Protein AF-A0A2R6WR49-F1 (afdb_monomer)

Sequence (339 aa):
MFCWLHCWLYIVIFRLLFVHLCKHPQYEVYDFHFGLQNLAKWLLLKEELKQIRQHYRDEIDRQHDLLQKTQIEAREAQENFLSDLLKVAREAQHSVSGQILSEVVLNQLQERNKHATLEMEKCRIVQRQLLAHLHKLEQARKKKDQLPEGLHLVDYEQLKMENESLAEKIHAKNEEIVIMRKKRTSTVHALSHVREKLQFVEKDTKIVSDRLDEVEKGLHQGRIDLHNLKSRCEHISQKKSRLQKSMVNISDPLLLDDLENLKDDAEATEEIILDLRQRYDAIHKDLKTKTKYVNSKKKAQLKTSAAAAAEADGDTDSTVTNKHKLRWGEERSVGRKLR

Radius of gyration: 78.79 Å; Cα contacts (8 Å, |Δi|>4): 19; chains: 1; bounding box: 131×114×193 Å

Foldseek 3Di:
DVVVVVVVVVVVVVVVVVVVVPPDPDPPPVVVVVVVVVVVVVVVVVVVVVVVVVVVVVVVVVVVVVVVVVVVVVVVVVVVVVVVVLVVLQVDADPPPRDHDDPVVSVVVVVVVVVVVVVVVVVVVVVVVVVVVVVVVVVVVVVVVPPPPPPVVVVVVVVVVVVVVVVVVVVVVVVVVVVVVVVVVVVVVVVVVVVVVVVVVVVVVVVVVVVVVVVVVVVVVVVVVVVVVVVVVVVVVVVVVVVVVVPDPPPDVVVVVVVVVVVVVVVVVVVVVVVVVVVVVVVVVVVVVVVVVVVVVVVVVCVVVVVVPPDDDDDDDDDDDDDDDDDDDDDDDDDDDDD

Organism: Marchantia polymorpha (NCBI:txid3197)

Solvent-accessible surface area (backbone atoms only — not comparable to full-atom values): 19248 Å² total; per-residue (Å²): 123,70,71,59,56,56,53,51,50,50,53,52,50,51,49,53,51,52,62,61,62,67,76,63,90,82,69,64,71,66,55,51,56,51,49,50,53,50,49,52,52,50,53,51,52,51,49,51,55,47,52,54,53,48,53,54,48,56,49,50,52,52,52,49,54,50,50,52,51,52,53,48,53,52,48,52,52,49,52,50,50,52,53,53,51,51,52,54,52,60,71,39,54,41,94,87,76,65,48,57,65,52,70,69,59,53,52,52,53,51,52,51,49,54,52,52,51,54,52,51,51,54,51,52,51,52,51,53,51,52,51,54,49,50,52,51,50,51,49,53,46,48,58,59,67,58,48,55,85,64,59,59,53,54,54,49,51,48,53,48,52,52,50,53,52,49,50,51,52,50,50,56,49,51,51,50,49,52,53,50,51,52,50,49,53,52,51,51,53,52,51,50,54,50,50,52,51,48,55,50,51,54,50,52,50,48,55,52,48,54,52,49,54,50,51,50,52,51,51,52,51,52,52,52,52,50,49,53,50,50,53,48,52,49,50,52,50,50,50,50,53,50,50,60,67,68,49,73,84,80,80,51,70,70,61,49,54,52,48,50,52,51,46,54,52,49,52,52,50,49,50,50,50,50,53,50,49,53,51,48,51,50,52,50,50,51,47,52,51,49,50,50,50,51,50,50,49,52,54,48,49,52,49,53,52,57,71,65,65,77,66,86,82,88,77,82,86,79,89,85,90,80,92,80,91,83,88,87,88,79,93,76,83,82,79,88,85,83,133

pLDDT: mean 80.82, std 18.74, range [29.66, 98.5]

Structure (mmCIF, N/CA/C/O backbone):
data_AF-A0A2R6WR49-F1
#
_entry.id   AF-A0A2R6WR49-F1
#
loop_
_atom_site.group_PDB
_atom_site.id
_atom_site.type_symbol
_atom_site.label_atom_id
_atom_site.label_alt_id
_atom_site.label_comp_id
_atom_site.label_asym_id
_atom_site.label_entity_id
_atom_site.label_seq_id
_atom_site.pdbx_PDB_ins_code
_atom_site.Cartn_x
_atom_site.Cartn_y
_atom_site.Cartn_z
_atom_site.occupancy
_atom_site.B_iso_or_equiv
_atom_site.auth_seq_id
_atom_site.auth_comp_id
_atom_site.auth_asym_id
_atom_site.auth_atom_id
_atom_site.pdbx_PDB_model_num
ATOM 1 N N . MET A 1 1 ? -48.316 -54.000 7.980 1.00 53.00 1 MET A N 1
ATOM 2 C CA . MET A 1 1 ? -47.053 -54.653 7.553 1.00 53.00 1 MET A CA 1
ATOM 3 C C . MET A 1 1 ? -45.877 -53.690 7.314 1.00 53.00 1 MET A C 1
ATOM 5 O O . MET A 1 1 ? -44.748 -54.153 7.338 1.00 53.00 1 MET A O 1
ATOM 9 N N . PHE A 1 2 ? -46.075 -52.370 7.172 1.00 53.28 2 PHE A N 1
ATOM 10 C CA . PHE A 1 2 ? -44.981 -51.416 6.885 1.00 53.28 2 PHE A CA 1
ATOM 11 C C . PHE A 1 2 ? -44.017 -51.099 8.053 1.00 53.28 2 PHE A C 1
ATOM 13 O O . PHE A 1 2 ? -42.877 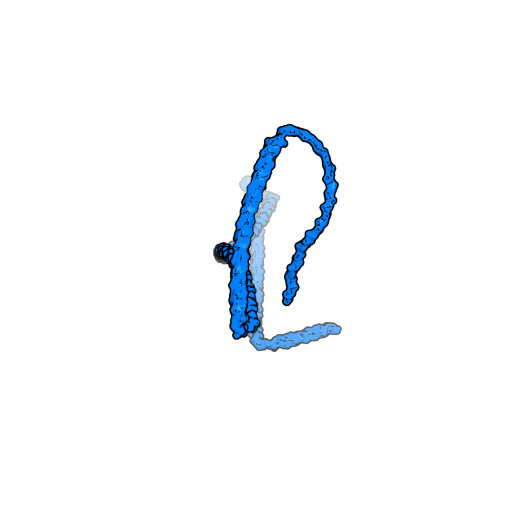-50.720 7.810 1.00 53.28 2 PHE A O 1
ATOM 20 N N . CYS A 1 3 ? -44.416 -51.306 9.313 1.00 50.66 3 CYS A N 1
ATOM 21 C CA . CYS A 1 3 ? -43.566 -50.993 10.476 1.00 50.66 3 CYS A CA 1
ATOM 22 C C . CYS A 1 3 ? -42.395 -51.987 10.661 1.00 50.66 3 CYS A C 1
ATOM 24 O O . CYS A 1 3 ? -41.324 -51.629 11.146 1.00 50.66 3 CYS A O 1
ATOM 26 N N . TRP A 1 4 ? -42.564 -53.233 10.206 1.00 55.16 4 TRP A N 1
ATOM 27 C CA . TRP A 1 4 ? -41.534 -54.271 10.319 1.00 55.16 4 TRP A CA 1
ATOM 28 C C . TRP A 1 4 ? -40.389 -54.088 9.320 1.00 55.16 4 TRP A C 1
ATOM 30 O O . TRP A 1 4 ? -39.235 -54.304 9.681 1.00 55.16 4 TRP A O 1
ATOM 40 N N . LEU A 1 5 ? -40.676 -53.613 8.101 1.00 64.62 5 LEU A N 1
ATOM 41 C CA . LEU A 1 5 ? -39.626 -53.305 7.126 1.00 64.62 5 LEU A CA 1
ATOM 42 C C . LEU A 1 5 ? -38.751 -52.132 7.576 1.00 64.62 5 LEU A C 1
ATOM 44 O O . LEU A 1 5 ? -37.542 -52.191 7.392 1.00 64.62 5 LEU A O 1
ATOM 48 N N . HIS A 1 6 ? -39.328 -51.106 8.206 1.00 62.69 6 HIS A N 1
ATOM 49 C CA . HIS A 1 6 ? -38.565 -49.948 8.683 1.00 62.69 6 HIS A CA 1
ATOM 50 C C . HIS A 1 6 ? -37.624 -50.316 9.840 1.00 62.69 6 HIS A C 1
ATOM 52 O O . HIS A 1 6 ? -36.481 -49.865 9.885 1.00 62.69 6 HIS A O 1
ATOM 58 N N . CYS A 1 7 ? -38.078 -51.197 10.735 1.00 65.88 7 CYS A N 1
ATOM 59 C CA . CYS A 1 7 ? -37.265 -51.715 11.833 1.00 65.88 7 CYS A CA 1
ATOM 60 C C . CYS A 1 7 ? -36.135 -52.624 11.317 1.00 65.88 7 CYS A C 1
ATOM 62 O O . CYS A 1 7 ? -34.992 -52.518 11.759 1.00 65.88 7 CYS A O 1
ATOM 64 N N . TRP A 1 8 ? -36.419 -53.460 10.311 1.00 71.94 8 TRP A N 1
ATOM 65 C CA . TRP A 1 8 ? -35.410 -54.319 9.687 1.00 71.94 8 TRP A CA 1
ATOM 66 C C . TRP A 1 8 ? -34.367 -53.513 8.900 1.00 71.94 8 TRP A C 1
ATOM 68 O O . TRP A 1 8 ? -33.174 -53.784 9.021 1.00 71.94 8 TRP A O 1
ATOM 78 N N . LEU A 1 9 ? -34.786 -52.463 8.182 1.00 71.19 9 LEU A N 1
ATOM 79 C CA . LEU A 1 9 ? -33.867 -51.556 7.489 1.00 71.19 9 LEU A CA 1
ATOM 80 C C . LEU A 1 9 ? -32.946 -50.830 8.477 1.00 71.19 9 LEU A C 1
ATOM 82 O O . LEU A 1 9 ? -31.744 -50.762 8.242 1.00 71.19 9 LEU A O 1
ATOM 86 N N . TYR A 1 10 ? -33.482 -50.350 9.606 1.00 70.62 10 TYR A N 1
ATOM 87 C CA . TYR A 1 10 ? -32.680 -49.721 10.658 1.00 70.62 10 TYR A CA 1
ATOM 88 C C . TYR A 1 10 ? -31.648 -50.685 11.240 1.00 70.62 10 TYR A C 1
ATOM 90 O O . TYR A 1 10 ? -30.492 -50.309 11.386 1.00 70.62 10 TYR A O 1
ATOM 98 N N . ILE A 1 11 ? -32.026 -51.937 11.510 1.00 74.19 11 ILE A N 1
ATOM 99 C CA . ILE A 1 11 ? -31.110 -52.955 12.047 1.00 74.19 11 ILE A CA 1
ATOM 100 C C . ILE A 1 11 ? -30.005 -53.298 11.039 1.00 74.19 11 ILE A C 1
ATOM 102 O O . ILE A 1 11 ? -28.844 -53.437 11.426 1.00 74.19 11 ILE A O 1
ATOM 106 N N . VAL A 1 12 ? -30.335 -53.406 9.748 1.00 73.12 12 VAL A N 1
ATOM 107 C CA . VAL A 1 12 ? -29.358 -53.703 8.688 1.00 73.12 12 VAL A CA 1
ATOM 108 C C . VAL A 1 12 ? -28.416 -52.518 8.454 1.00 73.12 12 VAL A C 1
ATOM 110 O O . VAL A 1 12 ? -27.207 -52.724 8.354 1.00 73.12 12 VAL A O 1
ATOM 113 N N . ILE A 1 13 ? -28.931 -51.284 8.452 1.00 72.31 13 ILE A N 1
ATOM 114 C CA . ILE A 1 13 ? -28.118 -50.063 8.354 1.00 72.31 13 ILE A CA 1
ATOM 115 C C . ILE A 1 13 ? -27.208 -49.932 9.579 1.00 72.31 13 ILE A C 1
ATOM 117 O O . ILE A 1 13 ? -26.022 -49.671 9.411 1.00 72.31 13 ILE A O 1
ATOM 121 N N . PHE A 1 14 ? -27.711 -50.192 10.791 1.00 68.88 14 PHE A N 1
ATOM 122 C CA . PHE A 1 14 ? -26.906 -50.152 12.016 1.00 68.88 14 PHE A CA 1
ATOM 123 C C . PHE A 1 14 ? -25.807 -51.220 12.004 1.00 68.88 14 PHE A C 1
ATOM 125 O O . PHE A 1 14 ? -24.676 -50.936 12.385 1.00 68.88 14 PHE A O 1
ATOM 132 N N . ARG A 1 15 ? -26.093 -52.428 11.494 1.00 69.19 15 ARG A N 1
ATOM 133 C CA . ARG A 1 15 ? -25.081 -53.483 11.313 1.00 69.19 15 ARG A CA 1
ATOM 134 C C . ARG A 1 15 ? -24.029 -53.115 10.271 1.00 69.19 15 ARG A C 1
ATOM 136 O O . ARG A 1 15 ? -22.853 -53.366 10.506 1.00 69.19 15 ARG A O 1
ATOM 143 N N . LEU A 1 16 ? -24.427 -52.526 9.144 1.00 63.59 16 LEU A N 1
ATOM 144 C CA . LEU A 1 16 ? -23.492 -52.093 8.102 1.00 63.59 16 LEU A CA 1
ATOM 145 C C . LEU A 1 16 ? -22.621 -50.921 8.574 1.00 63.59 16 LEU A C 1
ATOM 147 O O . LEU A 1 16 ? -21.419 -50.940 8.322 1.00 63.59 16 LEU A O 1
ATOM 151 N N . LEU A 1 17 ? -23.183 -49.964 9.322 1.00 60.47 17 LEU A N 1
ATOM 152 C CA . LEU A 1 17 ? -22.424 -48.874 9.946 1.00 60.47 17 LEU A CA 1
ATOM 153 C C . LEU A 1 17 ? -21.452 -49.398 11.009 1.00 60.47 17 LEU A C 1
ATOM 155 O O . LEU A 1 17 ? -20.300 -48.980 11.035 1.00 60.47 17 LEU A O 1
ATOM 159 N N . PHE A 1 18 ? -21.886 -50.349 11.838 1.00 61.09 18 PHE A N 1
ATOM 160 C CA . PHE A 1 18 ? -21.051 -50.955 12.877 1.00 61.09 18 PHE A CA 1
ATOM 161 C C . PHE A 1 18 ? -19.875 -51.740 12.278 1.00 61.09 18 PHE A C 1
ATOM 163 O O . PHE A 1 18 ? -18.737 -51.590 12.711 1.00 61.09 18 PHE A O 1
ATOM 170 N N . VAL A 1 19 ? -20.114 -52.507 11.209 1.00 61.69 19 VAL A N 1
ATOM 171 C CA . VAL A 1 19 ? -19.052 -53.229 10.486 1.00 61.69 19 VAL A CA 1
ATOM 172 C C . VAL A 1 19 ? -18.089 -52.269 9.774 1.00 61.69 19 VAL A C 1
ATOM 174 O O . VAL A 1 19 ? -16.909 -52.590 9.631 1.00 61.69 19 VAL A O 1
ATOM 177 N N . HIS A 1 20 ? -18.553 -51.089 9.347 1.00 56.28 20 HIS A N 1
ATOM 178 C CA . HIS A 1 20 ? -17.689 -50.073 8.737 1.00 56.28 20 HIS A CA 1
ATOM 179 C C . HIS A 1 20 ? -16.853 -49.302 9.773 1.00 56.28 20 HIS A C 1
ATOM 181 O O . HIS A 1 20 ? -15.691 -49.004 9.505 1.00 56.28 20 HIS A O 1
ATOM 187 N N . LEU A 1 21 ? -17.400 -49.051 10.967 1.00 54.56 21 LEU A N 1
ATOM 188 C CA . LEU A 1 21 ? -16.701 -48.403 12.084 1.00 54.56 21 LEU A CA 1
ATOM 189 C C . LEU A 1 21 ? -15.631 -49.310 12.721 1.00 54.56 21 LEU A C 1
ATOM 191 O O . LEU A 1 21 ? -14.557 -48.832 13.069 1.00 54.56 21 LEU A O 1
ATOM 195 N N . CYS A 1 22 ? -15.836 -50.631 12.766 1.00 51.66 22 CYS A N 1
ATOM 196 C CA . CYS A 1 22 ? -14.879 -51.574 13.367 1.00 51.66 22 CYS A CA 1
ATOM 197 C C . CYS A 1 22 ? -13.574 -51.815 12.570 1.00 51.66 22 CYS A C 1
ATOM 199 O O . CYS A 1 22 ? -12.789 -52.688 12.944 1.00 51.66 22 CYS A O 1
ATOM 201 N N . LYS A 1 23 ? -13.303 -51.084 11.477 1.00 51.03 23 LYS A N 1
ATOM 202 C CA . LYS A 1 23 ? -12.080 -51.260 10.664 1.00 51.03 23 LYS A CA 1
ATOM 203 C C . LYS A 1 23 ? -10.851 -50.456 11.126 1.00 51.03 23 LYS A C 1
ATOM 205 O O . LYS A 1 23 ? -9.799 -50.608 10.510 1.00 51.03 23 LYS A O 1
ATOM 210 N N . HIS A 1 24 ? -10.918 -49.684 12.215 1.00 49.78 24 HIS A N 1
ATOM 211 C CA . HIS A 1 24 ? -9.760 -48.942 12.750 1.00 49.78 24 HIS A CA 1
ATOM 212 C C . HIS A 1 24 ? -9.558 -49.144 14.271 1.00 49.78 24 HIS A C 1
ATOM 214 O O . HIS A 1 24 ? -9.920 -48.283 15.067 1.00 49.78 24 HIS A O 1
ATOM 220 N N . PRO A 1 25 ? -8.934 -50.254 14.715 1.00 51.47 25 PRO A N 1
ATOM 221 C CA . PRO A 1 25 ? -8.916 -50.662 16.124 1.00 51.47 25 PRO A CA 1
ATOM 222 C C . PRO A 1 25 ? -7.739 -50.095 16.947 1.00 51.47 25 PRO A C 1
ATOM 224 O O . PRO A 1 25 ? -7.244 -50.777 17.840 1.00 51.47 25 PRO A O 1
ATOM 227 N N . GLN A 1 26 ? -7.239 -48.885 16.662 1.00 47.06 26 GLN A N 1
ATOM 228 C CA . GLN A 1 26 ? -6.063 -48.343 17.378 1.00 47.06 26 GLN A CA 1
ATOM 229 C C . GLN A 1 26 ? -6.273 -47.023 18.138 1.00 47.06 26 GLN A C 1
ATOM 231 O O . GLN A 1 26 ? -5.341 -46.579 18.799 1.00 47.06 26 GLN A O 1
ATOM 236 N N . TYR A 1 27 ? -7.480 -46.440 18.151 1.00 50.38 27 TYR A N 1
ATOM 237 C CA . TYR A 1 27 ? -7.735 -45.173 18.866 1.00 50.38 27 TYR A CA 1
ATOM 238 C C . TYR A 1 27 ? -8.914 -45.180 19.867 1.00 50.38 27 TYR A C 1
ATOM 240 O O . TYR A 1 27 ? -9.104 -44.198 20.568 1.00 50.38 27 TYR A O 1
ATOM 248 N N . GLU A 1 28 ? -9.679 -46.269 20.030 1.00 51.16 28 GLU A N 1
ATOM 249 C CA . GLU A 1 28 ? -10.986 -46.197 20.728 1.00 51.16 28 GLU A CA 1
ATOM 250 C C . GLU A 1 28 ? -10.982 -46.457 22.254 1.00 51.16 28 GLU A C 1
ATOM 252 O O . GLU A 1 28 ? -11.924 -46.073 22.948 1.00 51.16 28 GLU A O 1
ATOM 257 N N . VAL A 1 29 ? -9.951 -47.090 22.827 1.00 52.62 29 VAL A N 1
ATOM 258 C CA . VAL A 1 29 ? -10.002 -47.537 24.243 1.00 52.62 29 VAL A CA 1
ATOM 259 C C . VAL A 1 29 ? -9.721 -46.400 25.239 1.00 52.62 29 VAL A C 1
ATOM 261 O O . VAL A 1 29 ? -10.324 -46.352 26.314 1.00 52.62 29 VAL A O 1
ATOM 264 N N . TYR A 1 30 ? -8.856 -45.447 24.876 1.00 52.44 30 TYR A N 1
ATOM 265 C CA . TYR A 1 30 ? -8.541 -44.291 25.725 1.00 52.44 30 TYR A CA 1
ATOM 266 C C . TYR A 1 30 ? -9.691 -43.273 25.770 1.00 52.44 30 TYR A C 1
ATOM 268 O O . TYR A 1 30 ? -9.978 -42.728 26.839 1.00 52.44 30 TYR A O 1
ATOM 276 N N . ASP A 1 31 ? -10.418 -43.099 24.664 1.00 57.41 31 ASP A N 1
ATOM 277 C CA . ASP A 1 31 ? -11.536 -42.154 24.570 1.00 57.41 31 ASP A CA 1
ATOM 278 C C . ASP A 1 31 ? -12.787 -42.631 25.321 1.00 57.41 31 ASP A C 1
ATOM 280 O O . ASP A 1 31 ? -13.481 -41.827 25.949 1.00 57.41 31 ASP A O 1
ATOM 284 N N . PHE A 1 32 ? -13.060 -43.940 25.348 1.00 58.94 32 PHE A N 1
ATOM 285 C CA . PHE A 1 32 ? -14.227 -44.471 26.058 1.00 58.94 32 PHE A CA 1
ATOM 286 C C . PHE A 1 32 ? -14.064 -44.419 27.584 1.00 58.94 32 PHE A C 1
ATOM 288 O O . PHE A 1 32 ? -14.980 -44.010 28.300 1.00 58.94 32 PHE A O 1
ATOM 295 N N . HIS A 1 33 ? -12.882 -44.774 28.101 1.00 67.50 33 HIS A N 1
ATOM 296 C CA . HIS A 1 33 ? -12.596 -44.694 29.536 1.00 67.50 33 HIS A CA 1
ATOM 297 C C . HIS A 1 33 ? -12.556 -43.237 30.026 1.00 67.50 33 HIS A C 1
ATOM 299 O O . HIS A 1 33 ? -13.115 -42.922 31.079 1.00 67.50 33 HIS A O 1
ATOM 305 N N . PHE A 1 34 ? -11.974 -42.326 29.237 1.00 69.38 34 PHE A N 1
ATOM 306 C CA . PHE A 1 34 ? -12.005 -40.890 29.520 1.00 69.38 34 PHE A CA 1
ATOM 307 C C . PHE A 1 34 ? -13.438 -40.329 29.483 1.00 69.38 34 PHE A C 1
ATOM 309 O O . PHE A 1 34 ? -13.838 -39.576 30.374 1.00 69.38 34 PHE A O 1
ATOM 316 N N . GLY A 1 35 ? -14.253 -40.762 28.516 1.00 74.56 35 GLY A N 1
ATOM 317 C CA . GLY A 1 35 ? -15.674 -40.421 28.425 1.00 74.56 35 GLY A CA 1
ATOM 318 C C . GLY A 1 35 ? -16.488 -40.889 29.636 1.00 74.56 35 GLY A C 1
ATOM 319 O O . GLY A 1 35 ? -17.249 -40.104 30.201 1.00 74.56 35 GLY A O 1
ATOM 320 N N . LEU A 1 36 ? -16.286 -42.128 30.094 1.00 79.75 36 LEU A N 1
ATOM 321 C CA . LEU A 1 36 ? -16.950 -42.671 31.285 1.00 79.75 36 LEU A CA 1
ATOM 322 C C . LEU A 1 36 ? -16.530 -41.955 32.572 1.00 79.75 36 LEU A C 1
ATOM 324 O O . LEU A 1 36 ? -17.382 -41.653 33.408 1.00 79.75 36 LEU A O 1
ATOM 328 N N . GLN A 1 37 ? -15.244 -41.630 32.726 1.00 82.81 37 GLN A N 1
ATOM 329 C CA . GLN A 1 37 ? -14.766 -40.844 33.867 1.00 82.81 37 GLN A CA 1
ATOM 330 C C . GLN A 1 37 ? -15.367 -39.435 33.882 1.00 82.81 37 GLN A C 1
ATOM 332 O O . GLN A 1 37 ? -15.762 -38.945 34.941 1.00 82.81 37 GLN A O 1
ATOM 337 N N . ASN A 1 38 ? -15.482 -38.789 32.721 1.00 81.56 38 ASN A N 1
ATOM 338 C CA . ASN A 1 38 ? -16.118 -37.478 32.611 1.00 81.56 38 ASN A CA 1
ATOM 339 C C . ASN A 1 38 ? -17.626 -37.549 32.875 1.00 81.56 38 ASN A C 1
ATOM 341 O O . ASN A 1 38 ? -18.164 -36.668 33.543 1.00 81.56 38 ASN A O 1
ATOM 345 N N . LEU A 1 39 ? -18.301 -38.614 32.433 1.00 87.31 39 LEU A N 1
ATOM 346 C CA . LEU A 1 39 ? -19.711 -38.857 32.738 1.00 87.31 39 LEU A CA 1
ATOM 347 C C . LEU A 1 39 ? -19.929 -39.079 34.243 1.00 87.31 39 LEU A C 1
ATOM 349 O O . LEU A 1 39 ? -20.853 -38.511 34.818 1.00 87.31 39 LEU A O 1
ATOM 353 N N . ALA A 1 40 ? -19.062 -39.857 34.896 1.00 87.94 40 ALA A N 1
ATOM 354 C CA . ALA A 1 40 ? -19.112 -40.085 36.338 1.00 87.94 40 ALA A CA 1
ATOM 355 C C . ALA A 1 40 ? -18.887 -38.783 37.124 1.00 87.94 40 ALA A C 1
ATOM 357 O O . ALA A 1 40 ? -19.662 -38.470 38.029 1.00 87.94 40 ALA A O 1
ATOM 358 N N . LYS A 1 41 ? -17.892 -37.975 36.727 1.00 90.12 41 LYS A N 1
ATOM 359 C CA . LYS A 1 41 ? -17.673 -36.629 37.283 1.00 90.12 41 LYS A CA 1
ATOM 360 C C . LYS A 1 41 ? -18.889 -35.729 37.074 1.00 90.12 41 LYS A C 1
ATOM 362 O O . LYS A 1 41 ? -19.302 -35.045 38.002 1.00 90.12 41 LYS A O 1
ATOM 367 N N . TRP A 1 42 ? -19.491 -35.751 35.886 1.00 88.81 42 TRP A N 1
ATOM 368 C CA . TRP A 1 42 ? -20.692 -34.972 35.587 1.00 88.81 42 TRP A CA 1
ATOM 369 C C . TRP A 1 42 ? -21.893 -35.401 36.438 1.00 88.81 42 TRP A C 1
ATOM 371 O O . TRP A 1 42 ? -22.631 -34.545 36.923 1.00 88.81 42 TRP A O 1
ATOM 381 N N . LEU A 1 43 ? -22.088 -36.705 36.657 1.00 91.81 43 LEU A N 1
ATOM 382 C CA . LEU A 1 43 ? -23.151 -37.225 37.521 1.00 91.81 43 LEU A CA 1
ATOM 383 C C . LEU A 1 43 ? -22.958 -36.800 38.979 1.00 91.81 43 LEU A C 1
ATOM 385 O O . LEU A 1 43 ? -23.926 -36.383 39.614 1.00 91.81 43 LEU A O 1
ATOM 389 N N . LEU A 1 44 ? -21.721 -36.851 39.478 1.00 93.75 44 LEU A N 1
ATOM 390 C CA . LEU A 1 44 ? -21.376 -36.411 40.828 1.00 93.75 44 LEU A CA 1
ATOM 391 C C . LEU A 1 44 ? -21.620 -34.904 40.988 1.00 93.75 44 LEU A C 1
ATOM 393 O O . LEU A 1 44 ? -22.367 -34.496 41.875 1.00 93.75 44 LEU A O 1
ATOM 397 N N . LEU A 1 45 ? -21.129 -34.093 40.045 1.00 91.69 45 LEU A N 1
ATOM 398 C CA . LEU A 1 45 ? -21.354 -32.644 40.021 1.00 91.69 45 LEU A CA 1
ATOM 399 C C . LEU A 1 45 ? -22.851 -32.298 39.941 1.00 91.69 45 LEU A C 1
ATOM 401 O O . LEU A 1 45 ? -23.332 -31.352 40.562 1.00 91.69 45 LEU A O 1
ATOM 405 N N . LYS A 1 46 ? -23.626 -33.071 39.173 1.00 94.31 46 LYS A N 1
ATOM 406 C CA . LYS A 1 46 ? -25.078 -32.896 39.064 1.00 94.31 46 LYS A CA 1
ATOM 407 C C . LYS A 1 46 ? -25.776 -33.162 40.394 1.00 94.31 46 LYS A C 1
ATOM 409 O O . LYS A 1 46 ? -26.750 -32.468 40.695 1.00 94.31 46 LYS A O 1
ATOM 414 N N . GLU A 1 47 ? -25.321 -34.152 41.154 1.00 94.06 47 GLU A N 1
ATOM 415 C CA . GLU A 1 47 ? -25.879 -34.482 42.463 1.00 94.06 47 GLU A CA 1
ATOM 416 C C . GLU A 1 47 ? -25.513 -33.426 43.510 1.00 94.06 47 GLU A C 1
ATOM 418 O O . GLU A 1 47 ? -26.403 -32.925 44.195 1.00 94.06 47 GLU A O 1
ATOM 423 N N . GLU A 1 48 ? -24.264 -32.960 43.530 1.00 94.12 48 GLU A N 1
ATOM 424 C CA . GLU A 1 48 ? -23.841 -31.817 44.353 1.00 94.12 48 GLU A CA 1
ATOM 425 C C . GLU A 1 48 ? -24.682 -30.569 44.048 1.00 94.12 48 GLU A C 1
ATOM 427 O O . GLU A 1 48 ? -25.228 -29.935 44.950 1.00 94.12 48 GLU A O 1
ATOM 432 N N . LEU A 1 49 ? -24.910 -30.255 42.767 1.00 92.31 49 LEU A N 1
ATOM 433 C CA . LEU A 1 49 ? -25.785 -29.148 42.369 1.00 92.31 49 LEU A CA 1
ATOM 434 C C . LEU A 1 49 ? -27.238 -29.338 42.819 1.00 92.31 49 LEU A C 1
ATOM 436 O O . LEU A 1 49 ? -27.959 -28.354 43.005 1.00 92.31 49 LEU A O 1
ATOM 440 N N . LYS A 1 50 ? -27.738 -30.573 42.935 1.00 94.31 50 LYS A N 1
ATOM 441 C CA . LYS A 1 50 ? -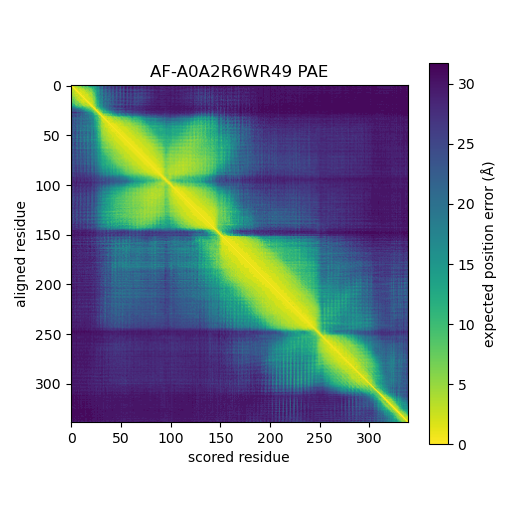29.077 -30.813 43.496 1.00 94.31 50 LYS A CA 1
ATOM 442 C C . LYS A 1 50 ? -29.087 -30.579 45.001 1.00 94.31 50 LYS A C 1
ATOM 444 O O . LYS A 1 50 ? -29.990 -29.882 45.457 1.00 94.31 50 LYS A O 1
ATOM 449 N N . GLN A 1 51 ? -28.096 -31.097 45.722 1.00 95.12 51 GLN A N 1
ATOM 450 C CA . GLN A 1 51 ? -27.965 -30.931 47.171 1.00 95.12 51 GLN A CA 1
ATOM 451 C C . GLN A 1 51 ? -27.825 -29.455 47.546 1.00 95.12 51 GLN A C 1
ATOM 453 O O . GLN A 1 51 ? -28.572 -28.963 48.383 1.00 95.12 51 GLN A O 1
ATOM 458 N N . ILE A 1 52 ? -26.969 -28.710 46.841 1.00 93.75 52 ILE A N 1
ATOM 459 C CA . ILE A 1 52 ? -26.799 -27.264 47.034 1.00 93.75 52 ILE A CA 1
ATOM 460 C C . ILE A 1 52 ? -28.121 -26.525 46.786 1.00 93.75 52 ILE A C 1
ATOM 462 O O . ILE A 1 52 ? -28.527 -25.675 47.577 1.00 93.75 52 ILE A O 1
ATOM 466 N N . ARG A 1 53 ? -28.845 -26.869 45.712 1.00 93.75 53 ARG A N 1
ATOM 467 C CA . ARG A 1 53 ? -30.161 -26.268 45.433 1.00 93.75 53 ARG A CA 1
ATOM 468 C C . ARG A 1 53 ? -31.208 -26.614 46.488 1.00 93.75 53 ARG A C 1
ATOM 470 O O . ARG A 1 53 ? -32.062 -25.779 46.754 1.00 93.75 53 ARG A O 1
ATOM 477 N N . GLN A 1 54 ? -31.200 -27.829 47.035 1.00 95.31 54 GLN A N 1
ATOM 478 C CA . GLN A 1 54 ? -32.089 -28.213 48.136 1.00 95.31 54 GLN A CA 1
ATOM 479 C C . GLN A 1 54 ? -31.747 -27.431 49.402 1.00 95.31 54 GLN A C 1
ATOM 481 O O . GLN A 1 54 ? -32.618 -26.746 49.914 1.00 95.31 54 GLN A O 1
ATOM 486 N N . HIS A 1 55 ? -30.476 -27.400 49.798 1.00 95.00 55 HIS A N 1
ATOM 487 C CA . HIS A 1 55 ? -30.014 -26.641 50.957 1.00 95.00 55 HIS A CA 1
ATOM 488 C C . HIS A 1 55 ? -30.435 -25.165 50.902 1.00 95.00 55 HIS A C 1
ATOM 490 O O . HIS A 1 55 ? -30.978 -24.642 51.869 1.00 95.00 55 HIS A O 1
ATOM 496 N N . TYR A 1 56 ? -30.227 -24.486 49.766 1.00 93.56 56 TYR A N 1
ATOM 497 C CA . TYR A 1 56 ? -30.645 -23.087 49.633 1.00 93.56 56 TYR A CA 1
ATOM 498 C C . TYR A 1 56 ? -32.164 -22.905 49.579 1.00 93.56 56 TYR A C 1
ATOM 500 O O . TYR A 1 56 ? -32.637 -21.863 50.013 1.00 93.56 56 TYR A O 1
ATOM 508 N N . ARG A 1 57 ? -32.932 -23.881 49.074 1.00 95.56 57 ARG A N 1
ATOM 509 C CA . ARG A 1 57 ? -34.402 -23.831 49.145 1.00 95.56 57 ARG A CA 1
ATOM 510 C C . ARG A 1 57 ? -34.880 -23.937 50.586 1.00 95.56 57 ARG A C 1
ATOM 512 O O . ARG A 1 5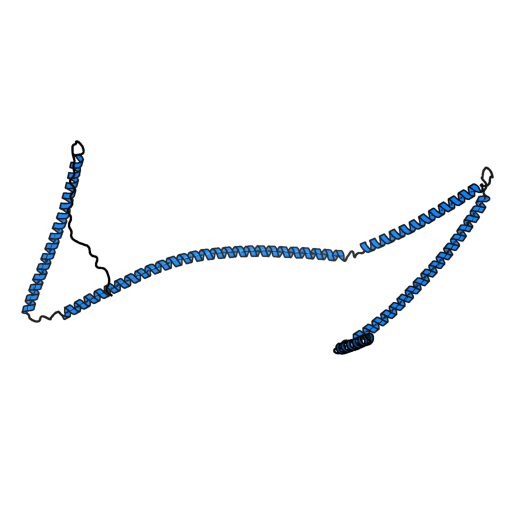7 ? -35.594 -23.051 51.030 1.00 95.56 57 ARG A O 1
ATOM 519 N N . ASP A 1 58 ? -34.394 -24.935 51.314 1.00 95.50 58 ASP A N 1
ATOM 520 C CA . ASP A 1 58 ? -34.757 -25.135 52.716 1.00 95.50 58 ASP A CA 1
ATOM 521 C C . ASP A 1 58 ? -34.364 -23.918 53.565 1.00 95.50 58 ASP A C 1
ATOM 523 O O . ASP A 1 58 ? -35.107 -23.506 54.450 1.00 95.50 58 ASP A O 1
ATOM 527 N N . GLU A 1 59 ? -33.210 -23.305 53.289 1.00 95.62 59 GLU A N 1
ATOM 528 C CA . GLU A 1 59 ? -32.792 -22.087 53.982 1.00 95.62 59 GLU A CA 1
ATOM 529 C C . GLU A 1 59 ? -33.676 -20.883 53.628 1.00 95.62 59 GLU A C 1
ATOM 531 O O . GLU A 1 59 ? -34.051 -20.128 54.521 1.00 95.62 59 GLU A O 1
ATOM 536 N N . ILE A 1 60 ? -34.067 -20.712 52.359 1.00 94.56 60 ILE A N 1
ATOM 537 C CA . ILE A 1 60 ? -35.032 -19.673 51.961 1.00 94.56 60 ILE A CA 1
ATOM 538 C C . ILE A 1 60 ? -36.357 -19.862 52.705 1.00 94.56 60 ILE A C 1
ATOM 540 O O . ILE A 1 60 ? -36.889 -18.882 53.227 1.00 94.56 60 ILE A O 1
ATOM 544 N N . ASP A 1 61 ? -36.855 -21.095 52.792 1.00 94.75 61 ASP A N 1
ATOM 545 C CA . ASP A 1 61 ? -38.115 -21.408 53.469 1.00 94.75 61 ASP A CA 1
ATOM 546 C C . ASP A 1 61 ? -38.021 -21.104 54.973 1.00 94.75 61 ASP A C 1
ATOM 548 O O . ASP A 1 61 ? -38.872 -20.400 55.515 1.00 94.75 61 ASP A O 1
ATOM 552 N N . ARG A 1 62 ? -36.925 -21.500 55.639 1.00 95.19 62 ARG A N 1
ATOM 553 C CA . ARG A 1 62 ? -36.675 -21.150 57.053 1.00 95.19 62 ARG A CA 1
ATOM 554 C C . ARG A 1 62 ? -36.645 -19.642 57.288 1.00 95.19 62 ARG A C 1
ATOM 556 O O . ARG A 1 62 ? -37.227 -19.159 58.260 1.00 95.19 62 ARG A O 1
ATOM 563 N N . GLN A 1 63 ? -35.951 -18.895 56.428 1.00 94.38 63 GLN A N 1
ATOM 564 C CA . GLN A 1 63 ? -35.888 -17.436 56.532 1.00 94.38 63 GLN A CA 1
ATOM 565 C C . GLN A 1 63 ? -37.269 -16.815 56.293 1.00 94.38 63 GLN A C 1
ATOM 567 O O . GLN A 1 63 ? -37.638 -15.860 56.975 1.00 94.38 63 GLN A O 1
ATOM 572 N N . HIS A 1 64 ? -38.057 -17.368 55.369 1.00 93.38 64 HIS A N 1
ATOM 573 C CA . HIS A 1 64 ? -39.419 -16.914 55.116 1.00 93.38 64 HIS A CA 1
ATOM 574 C C . HIS A 1 64 ? -40.329 -17.134 56.329 1.00 93.38 64 HIS A C 1
ATOM 576 O O . HIS A 1 64 ? -41.013 -16.201 56.749 1.00 93.38 64 HIS A O 1
ATOM 582 N N . ASP A 1 65 ? -40.274 -18.313 56.947 1.00 94.88 65 ASP A N 1
ATOM 583 C CA . ASP A 1 65 ? -41.041 -18.630 58.154 1.00 94.88 65 ASP A CA 1
ATOM 584 C C . ASP A 1 65 ? -40.664 -17.716 59.327 1.00 94.88 65 ASP A C 1
ATOM 586 O O . ASP A 1 65 ? -41.533 -17.236 60.059 1.00 94.88 65 ASP A O 1
ATOM 590 N N . LEU A 1 66 ? -39.369 -17.432 59.505 1.00 95.75 66 LEU A N 1
ATOM 591 C CA . LEU A 1 66 ? -38.897 -16.505 60.535 1.00 95.75 66 LEU A CA 1
ATOM 592 C C . LEU A 1 66 ? -39.394 -15.075 60.278 1.00 95.75 66 LEU A C 1
ATOM 594 O O . LEU A 1 66 ? -39.855 -14.399 61.201 1.00 95.75 66 LEU A O 1
ATOM 598 N N . LEU A 1 67 ? -39.346 -14.617 59.025 1.00 93.44 67 LEU A N 1
ATOM 599 C CA . LEU A 1 67 ? -39.884 -13.314 58.633 1.00 93.44 67 LEU A CA 1
ATOM 600 C C . LEU A 1 67 ? -41.395 -13.231 58.874 1.00 93.44 67 LEU A C 1
ATOM 602 O O . LEU A 1 67 ? -41.870 -12.219 59.380 1.00 93.44 67 LEU A O 1
ATOM 606 N N . GLN A 1 68 ? -42.151 -14.288 58.573 1.00 93.75 68 GLN A N 1
ATOM 607 C CA . GLN A 1 68 ? -43.589 -14.317 58.844 1.00 93.75 68 GLN A CA 1
ATOM 608 C C . GLN A 1 68 ? -43.886 -14.242 60.345 1.00 93.75 68 GLN A C 1
ATOM 610 O O . GLN A 1 68 ? -44.712 -13.427 60.753 1.00 93.75 68 GLN A O 1
ATOM 615 N N . LYS A 1 69 ? -43.186 -15.033 61.171 1.00 94.62 69 LYS A N 1
ATOM 616 C CA . LYS A 1 69 ? -43.344 -15.009 62.637 1.00 94.62 69 LYS A CA 1
ATOM 617 C C . LYS A 1 69 ? -43.045 -13.630 63.214 1.00 94.62 69 LYS A C 1
ATOM 619 O O . LYS A 1 69 ? -43.897 -13.047 63.874 1.00 94.62 69 LYS A O 1
ATOM 624 N N . THR A 1 70 ? -41.889 -13.066 62.875 1.00 93.62 70 THR A N 1
ATOM 625 C CA . THR A 1 70 ? -41.500 -11.722 63.335 1.00 93.62 70 THR A CA 1
ATOM 626 C C . THR A 1 70 ? -42.460 -10.635 62.842 1.00 93.62 70 THR A C 1
ATOM 628 O O . THR A 1 70 ? -42.731 -9.677 63.562 1.00 93.62 70 THR A O 1
ATOM 631 N N . GLN A 1 71 ? -43.035 -10.776 61.642 1.00 90.38 71 GLN A N 1
ATOM 632 C CA . GLN A 1 71 ? -44.049 -9.849 61.133 1.00 90.38 71 GLN A CA 1
ATOM 633 C C . GLN A 1 71 ? -45.387 -9.957 61.880 1.00 90.38 71 GLN A C 1
ATOM 635 O O . GLN A 1 71 ? -46.094 -8.954 61.999 1.00 90.38 71 GLN A O 1
ATOM 640 N N . ILE A 1 72 ? -45.770 -11.152 62.334 1.00 93.50 72 ILE A N 1
ATOM 641 C CA . ILE A 1 72 ? -46.966 -11.355 63.163 1.00 93.50 72 ILE A CA 1
ATOM 642 C C . ILE A 1 72 ? -46.733 -10.742 64.546 1.00 93.50 72 ILE A C 1
ATOM 644 O O . ILE A 1 72 ? -47.508 -9.883 64.951 1.00 93.50 72 ILE A O 1
ATOM 648 N N . GLU A 1 73 ? -45.615 -11.068 65.198 1.00 94.50 73 GLU A N 1
ATOM 649 C CA . GLU A 1 73 ? -45.235 -10.508 66.504 1.00 94.50 73 GLU A CA 1
ATOM 650 C C . GLU A 1 73 ? -45.175 -8.971 66.474 1.00 94.50 73 GLU A C 1
ATOM 652 O O . GLU A 1 73 ? -45.684 -8.300 67.371 1.00 94.50 73 GLU A O 1
ATOM 657 N N . ALA A 1 74 ? -44.610 -8.385 65.411 1.00 91.00 74 ALA A N 1
ATOM 658 C CA . ALA A 1 74 ? -44.567 -6.934 65.237 1.00 91.00 74 ALA A CA 1
ATOM 659 C C . ALA A 1 74 ? -45.964 -6.314 65.062 1.00 91.00 74 ALA A C 1
ATOM 661 O O . ALA A 1 74 ? -46.213 -5.224 65.580 1.00 91.00 74 ALA A O 1
ATOM 662 N N . ARG A 1 75 ? -46.876 -6.996 64.353 1.00 88.94 75 ARG A N 1
ATOM 663 C CA . ARG A 1 75 ? -48.267 -6.546 64.190 1.00 88.94 75 ARG A CA 1
ATOM 664 C C . ARG A 1 75 ? -49.027 -6.600 65.508 1.00 88.94 75 ARG A C 1
ATOM 666 O O . ARG A 1 75 ? -49.649 -5.609 65.872 1.00 88.94 75 ARG A O 1
ATOM 673 N N . GLU A 1 76 ? -48.913 -7.696 66.248 1.00 93.06 76 GLU A N 1
ATOM 674 C CA . GLU A 1 76 ? -49.528 -7.838 67.572 1.00 93.06 76 GLU A CA 1
ATOM 675 C C . GLU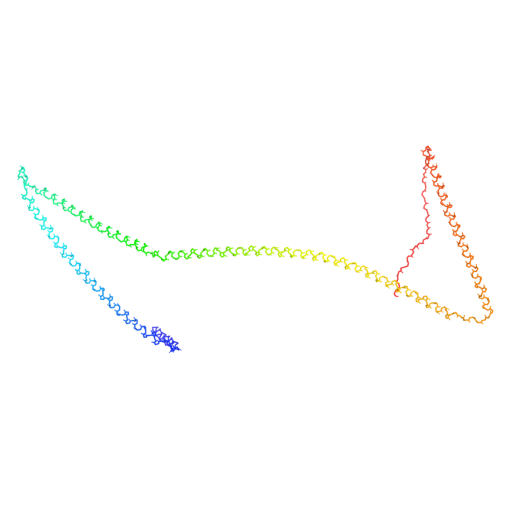 A 1 76 ? -48.997 -6.779 68.548 1.00 93.06 76 GLU A C 1
ATOM 677 O O . GLU A 1 76 ? -49.773 -6.115 69.234 1.00 93.06 76 GLU A O 1
ATOM 682 N N . ALA A 1 77 ? -47.682 -6.538 68.568 1.00 92.44 77 ALA A N 1
ATOM 683 C CA . ALA A 1 77 ? -47.081 -5.481 69.382 1.00 92.44 77 ALA A CA 1
ATOM 684 C C . ALA A 1 77 ? -47.591 -4.080 68.995 1.00 92.44 77 ALA A C 1
ATOM 686 O O . ALA A 1 77 ? -47.857 -3.254 69.870 1.00 92.44 77 ALA A O 1
ATOM 687 N N . GLN A 1 78 ? -47.762 -3.813 67.696 1.00 88.25 78 GLN A N 1
ATOM 688 C CA . GLN A 1 78 ? -48.317 -2.553 67.201 1.00 88.25 78 GLN A CA 1
ATOM 689 C C . GLN A 1 78 ? -49.792 -2.386 67.590 1.00 88.25 78 GLN A C 1
ATOM 691 O O . GLN A 1 78 ? -50.185 -1.304 68.023 1.00 88.25 78 GLN A O 1
ATOM 696 N N . GLU A 1 79 ? -50.605 -3.435 67.472 1.00 88.56 79 GLU A N 1
ATOM 697 C CA . GLU A 1 79 ? -52.015 -3.422 67.880 1.00 88.56 79 GLU A CA 1
ATOM 698 C C . GLU A 1 79 ? -52.165 -3.209 69.389 1.00 88.56 79 GLU A C 1
ATOM 700 O O . GLU A 1 79 ? -52.962 -2.368 69.812 1.00 88.56 79 GLU A O 1
ATOM 705 N N . ASN A 1 80 ? -51.342 -3.885 70.194 1.00 92.44 80 ASN A N 1
ATOM 706 C CA . ASN A 1 80 ? -51.297 -3.702 71.645 1.00 92.44 80 ASN A CA 1
ATOM 707 C C . ASN A 1 80 ? -50.934 -2.257 72.014 1.00 92.44 80 ASN A C 1
ATOM 709 O O . ASN A 1 80 ? -51.649 -1.621 72.788 1.00 92.44 80 ASN A O 1
ATOM 713 N N . PHE A 1 81 ? -49.887 -1.702 71.392 1.00 90.44 81 PHE A N 1
ATOM 714 C CA . PHE A 1 81 ? -49.483 -0.311 71.601 1.00 90.44 81 PHE A CA 1
ATOM 715 C C . PHE A 1 81 ? -50.591 0.682 71.226 1.00 90.44 81 PHE A C 1
ATOM 717 O O . PHE A 1 81 ? -50.858 1.624 71.972 1.00 90.44 81 PHE A O 1
ATOM 724 N N . LEU A 1 82 ? -51.265 0.474 70.090 1.00 86.81 82 LEU A N 1
ATOM 725 C CA . LEU A 1 82 ? -52.386 1.320 69.674 1.00 86.81 82 LEU A CA 1
ATOM 726 C C . LEU A 1 82 ? -53.561 1.215 70.650 1.00 86.81 82 LEU A C 1
ATOM 728 O O . LEU A 1 82 ? -54.149 2.235 71.000 1.00 86.81 82 LEU A O 1
ATOM 732 N N . SER A 1 83 ? -53.883 0.011 71.124 1.00 87.81 83 SER A N 1
ATOM 733 C CA . SER A 1 83 ? -54.898 -0.207 72.159 1.00 87.81 83 SER A CA 1
ATOM 734 C C . SER A 1 83 ? -54.567 0.564 73.441 1.00 87.81 83 SER A C 1
ATOM 736 O O . SER A 1 83 ? -55.434 1.249 73.987 1.00 87.81 83 SER A O 1
ATOM 738 N N . ASP A 1 84 ? -53.321 0.505 73.907 1.00 89.56 84 ASP A N 1
ATOM 739 C CA . ASP A 1 84 ? -52.904 1.201 75.125 1.00 89.56 84 ASP A CA 1
ATOM 740 C C . ASP A 1 84 ? -52.895 2.722 74.942 1.00 89.56 84 ASP A C 1
ATOM 742 O O . ASP A 1 84 ? -53.386 3.450 75.807 1.00 89.56 84 ASP A O 1
ATOM 746 N N . LEU A 1 85 ? -52.463 3.212 73.777 1.00 87.44 85 LEU A N 1
ATOM 747 C CA . LEU A 1 85 ? -52.554 4.628 73.424 1.00 87.44 85 LEU A CA 1
ATOM 748 C C . LEU A 1 85 ? -54.009 5.122 73.424 1.00 87.44 85 LEU A C 1
ATOM 750 O O . LEU A 1 85 ? -54.283 6.222 73.900 1.00 87.44 85 LEU A O 1
ATOM 754 N N . LEU A 1 86 ? -54.953 4.313 72.929 1.00 85.62 86 LEU A N 1
ATOM 755 C CA . LEU A 1 86 ? -56.379 4.650 72.933 1.00 85.62 86 LEU A CA 1
ATOM 756 C C . LEU A 1 86 ? -56.959 4.700 74.350 1.00 85.62 86 LEU A C 1
ATOM 758 O O . LEU A 1 86 ? -57.772 5.580 74.625 1.00 85.62 86 LEU A O 1
ATOM 762 N N . LYS A 1 87 ? -56.546 3.801 75.252 1.00 87.06 87 LYS A N 1
ATOM 763 C CA . LYS A 1 87 ? -56.954 3.849 76.669 1.00 87.06 87 LYS A CA 1
ATOM 764 C C . LYS A 1 87 ? -56.482 5.149 77.321 1.00 87.06 87 LYS A C 1
ATOM 766 O O . LYS A 1 87 ? -57.302 5.892 77.852 1.00 87.06 87 LYS A O 1
ATOM 771 N N . VAL A 1 88 ? -55.197 5.479 77.165 1.00 87.88 88 VAL A N 1
ATOM 772 C CA . VAL A 1 88 ? -54.611 6.723 77.693 1.00 87.88 88 VAL A CA 1
ATOM 773 C C . VAL A 1 88 ? -55.293 7.958 77.093 1.00 87.88 88 VAL A C 1
ATOM 775 O O . VAL A 1 88 ? -55.600 8.905 77.810 1.00 87.88 88 VAL A O 1
ATOM 778 N N . ALA A 1 89 ? -55.591 7.951 75.791 1.00 84.94 89 ALA A N 1
ATOM 779 C CA . ALA A 1 89 ? -56.265 9.064 75.124 1.00 84.94 89 ALA A CA 1
ATOM 780 C C . ALA A 1 89 ? -57.716 9.274 75.596 1.00 84.94 89 ALA A C 1
ATOM 782 O O . ALA A 1 89 ? -58.182 10.411 75.609 1.00 84.94 89 ALA A O 1
ATOM 783 N N . ARG A 1 90 ? -58.429 8.211 75.998 1.00 82.94 90 ARG A N 1
ATOM 784 C CA . ARG A 1 90 ? -59.777 8.319 76.593 1.00 82.94 90 ARG A CA 1
ATOM 785 C C . ARG A 1 90 ? -59.749 8.881 78.011 1.00 82.94 90 ARG A C 1
ATOM 787 O O . ARG A 1 90 ? -60.704 9.527 78.419 1.00 82.94 90 ARG A O 1
ATOM 794 N N . GLU A 1 91 ? -58.683 8.621 78.757 1.00 83.75 91 GLU A N 1
ATOM 795 C CA . GLU A 1 91 ? -58.512 9.111 80.131 1.00 83.75 91 GLU A CA 1
ATOM 796 C C . GLU A 1 91 ? -57.914 10.527 80.179 1.00 83.75 91 GLU A C 1
ATOM 798 O O . GLU A 1 91 ? -58.004 11.212 81.199 1.00 83.75 91 GLU A O 1
ATOM 803 N N . ALA A 1 92 ? -57.332 10.993 79.070 1.00 81.62 92 ALA A N 1
ATOM 804 C CA . ALA A 1 92 ? -56.727 12.311 78.960 1.00 81.62 92 ALA A CA 1
ATOM 805 C C . ALA A 1 92 ? -57.768 13.440 79.082 1.00 81.62 92 ALA A C 1
ATOM 807 O O . ALA A 1 92 ? -58.766 13.490 78.358 1.00 81.62 92 ALA A O 1
ATOM 808 N N . GLN A 1 93 ? -57.488 14.390 79.977 1.00 81.69 93 GLN A N 1
ATOM 809 C CA . GLN A 1 93 ? -58.313 15.573 80.225 1.00 81.69 93 GLN A CA 1
ATOM 810 C C . GLN A 1 93 ? -57.586 16.845 79.791 1.00 81.69 93 GLN A C 1
ATOM 812 O O . GLN A 1 93 ? -56.364 16.964 79.903 1.00 81.69 93 GLN A O 1
ATOM 817 N N . HIS A 1 94 ? -58.348 17.823 79.311 1.00 76.50 94 HIS A N 1
ATOM 818 C CA . HIS A 1 94 ? -57.809 19.127 78.948 1.00 76.50 94 HIS A CA 1
ATOM 819 C C . HIS A 1 94 ? -57.341 19.898 80.195 1.00 76.50 94 HIS A C 1
ATOM 821 O O . HIS A 1 94 ? -58.107 20.080 81.141 1.00 76.50 94 HIS A O 1
ATOM 827 N N . SER A 1 95 ? -56.105 20.406 80.181 1.00 77.94 95 SER A N 1
ATOM 828 C CA . SER A 1 95 ? -55.422 20.976 81.358 1.00 77.94 95 SER A CA 1
ATOM 829 C C . SER A 1 95 ? -56.139 22.157 82.021 1.00 77.94 95 SER A C 1
ATOM 831 O O . SER A 1 95 ? -55.961 22.384 83.213 1.00 77.94 95 SER A O 1
ATOM 833 N N . VAL A 1 96 ? -56.949 22.903 81.264 1.00 74.88 96 VAL A N 1
ATOM 834 C CA . VAL A 1 96 ? -57.650 24.108 81.748 1.00 74.88 96 VAL A CA 1
ATOM 835 C C . VAL A 1 96 ? -59.156 23.889 81.922 1.00 74.88 96 VAL A C 1
ATOM 837 O O . VAL A 1 96 ? -59.775 24.543 82.753 1.00 74.88 96 VAL A O 1
ATOM 840 N N . SER A 1 97 ? -59.765 22.978 81.155 1.00 74.12 97 SER A N 1
ATOM 841 C CA . SER A 1 97 ? -61.228 22.783 81.149 1.00 74.12 97 SER A CA 1
ATOM 842 C C . SER A 1 97 ? -61.675 21.460 81.772 1.00 74.12 97 SER A C 1
ATOM 844 O O . SER A 1 97 ? -62.873 21.268 81.955 1.00 74.12 97 SER A O 1
ATOM 846 N N . GLY A 1 98 ? -60.751 20.538 82.071 1.00 76.06 98 GLY A N 1
ATOM 847 C CA . GLY A 1 98 ? -61.039 19.211 82.633 1.00 76.06 98 GLY A CA 1
ATOM 848 C C . GLY A 1 98 ? -61.854 18.291 81.717 1.00 76.06 98 GLY A C 1
ATOM 849 O O . GLY A 1 98 ? -62.167 17.165 82.089 1.00 76.06 98 GLY A O 1
ATOM 850 N N . GLN A 1 99 ? -62.218 18.754 80.518 1.00 77.81 99 GLN A N 1
ATOM 851 C CA . GLN A 1 99 ? -63.048 18.000 79.589 1.00 77.81 99 GLN A CA 1
ATOM 852 C C . GLN A 1 99 ? -62.242 16.885 78.927 1.00 77.81 99 GLN A C 1
ATOM 854 O O . GLN A 1 99 ? -61.097 17.085 78.512 1.00 77.81 99 GLN A O 1
ATOM 859 N N . ILE A 1 100 ? -62.872 15.718 78.827 1.00 81.75 100 ILE A N 1
ATOM 860 C CA . ILE A 1 100 ? -62.345 14.546 78.131 1.00 81.75 100 ILE A CA 1
ATOM 861 C C . ILE A 1 100 ? -62.548 14.735 76.621 1.00 81.75 100 ILE A C 1
ATOM 863 O O . ILE A 1 100 ? -63.508 15.373 76.179 1.00 81.75 100 ILE A O 1
ATOM 867 N N . LEU A 1 101 ? -61.639 14.180 75.821 1.00 79.25 101 LEU A N 1
ATOM 868 C CA . LEU A 1 101 ? -61.749 14.172 74.364 1.00 79.25 101 LEU A CA 1
ATOM 869 C C . LEU A 1 101 ? -63.028 13.453 73.905 1.00 79.25 101 LEU A C 1
ATOM 871 O O . LEU A 1 101 ? -63.323 12.338 74.328 1.00 79.25 101 LEU A O 1
ATOM 875 N N . SER A 1 102 ? -63.774 14.079 72.990 1.00 83.69 102 SER A N 1
ATOM 876 C CA . SER A 1 102 ? -64.946 13.451 72.371 1.00 83.69 102 SER A CA 1
ATOM 877 C C . SER A 1 102 ? -64.535 12.244 71.524 1.00 83.69 102 SER A C 1
ATOM 879 O O . SER A 1 102 ? -63.562 12.302 70.768 1.00 83.69 102 SER A O 1
ATOM 881 N N . GLU A 1 103 ? -65.330 11.176 71.584 1.00 82.88 103 GLU A N 1
ATOM 882 C CA . GLU A 1 103 ? -65.112 9.944 70.819 1.00 82.88 103 GLU A CA 1
ATOM 883 C C . GLU A 1 103 ? -65.044 10.190 69.300 1.00 82.88 103 GLU A C 1
ATOM 885 O O . GLU A 1 103 ? -64.267 9.550 68.593 1.00 82.88 103 GLU A O 1
ATOM 890 N N . VAL A 1 104 ? -65.768 11.197 68.797 1.00 86.38 104 VAL A N 1
ATOM 891 C CA . VAL A 1 104 ? -65.714 11.611 67.384 1.00 86.38 104 VAL A CA 1
ATOM 892 C C . VAL A 1 104 ? -64.323 12.129 67.007 1.00 86.38 104 VAL A C 1
ATOM 894 O O . VAL A 1 104 ? -63.784 11.758 65.965 1.00 86.38 104 VAL A O 1
ATOM 897 N N . VAL A 1 105 ? -63.718 12.955 67.864 1.00 85.56 105 VAL A N 1
ATOM 898 C CA . VAL A 1 105 ? -62.378 13.521 67.641 1.00 85.56 105 VAL A CA 1
ATOM 899 C C . VAL A 1 105 ? -61.313 12.429 67.750 1.00 85.56 105 VAL A C 1
ATOM 901 O O . VAL A 1 105 ? -60.382 12.384 66.948 1.00 85.56 105 VAL A O 1
ATOM 904 N N . LEU A 1 106 ? -61.477 11.502 68.694 1.00 85.12 106 LEU A N 1
ATOM 905 C CA . LEU A 1 106 ? -60.558 10.385 68.907 1.00 85.12 106 LEU A CA 1
ATOM 906 C C . LEU A 1 106 ? -60.539 9.429 67.700 1.00 85.12 106 LEU A C 1
ATOM 908 O O . LEU A 1 106 ? -59.465 9.065 67.219 1.00 85.12 106 LEU A O 1
ATOM 912 N N . ASN A 1 107 ? -61.708 9.122 67.131 1.00 87.06 107 ASN A N 1
ATOM 913 C CA . ASN A 1 107 ? -61.823 8.330 65.902 1.00 87.06 107 ASN A CA 1
ATOM 914 C C . ASN A 1 107 ? -61.195 9.033 64.686 1.00 87.06 107 ASN A C 1
ATOM 916 O O . ASN A 1 107 ? -60.500 8.391 63.898 1.00 87.06 107 ASN A O 1
ATOM 920 N N . GLN A 1 108 ? -61.371 10.352 64.551 1.00 89.00 108 GLN A N 1
ATOM 921 C CA . GLN A 1 108 ? -60.734 11.131 63.480 1.00 89.00 108 GLN A CA 1
ATOM 922 C C . GLN A 1 108 ? -59.202 11.123 63.587 1.00 89.00 108 GLN A C 1
ATOM 924 O O . GLN A 1 108 ? -58.510 10.958 62.580 1.00 89.00 108 GLN A O 1
ATOM 929 N N . LEU A 1 109 ? -58.655 11.271 64.798 1.00 86.38 109 LEU A N 1
ATOM 930 C CA . LEU A 1 109 ? -57.210 11.204 65.034 1.00 86.38 109 LEU A CA 1
ATOM 931 C C . LEU A 1 109 ? -56.656 9.798 64.784 1.00 86.38 109 LEU A C 1
ATOM 933 O O . LEU A 1 109 ? -55.576 9.663 64.208 1.00 86.38 109 LEU A O 1
ATOM 937 N N . GLN A 1 110 ? -57.395 8.755 65.169 1.00 86.88 110 GLN A N 1
ATOM 938 C CA . GLN A 1 110 ? -57.024 7.371 64.888 1.00 86.88 110 GLN A CA 1
ATOM 939 C C . GLN A 1 110 ? -56.941 7.116 63.378 1.00 86.88 110 GLN A C 1
ATOM 941 O O . GLN A 1 110 ? -55.948 6.565 62.906 1.00 86.88 110 GLN A O 1
ATOM 946 N N . GLU A 1 111 ? -57.944 7.549 62.616 1.00 88.69 111 GLU A N 1
ATOM 947 C CA . GLU A 1 111 ? -57.964 7.373 61.162 1.00 88.69 111 GLU A CA 1
ATOM 948 C C . GLU A 1 111 ? -56.838 8.160 60.481 1.00 88.69 111 GLU A C 1
ATOM 950 O O . GLU A 1 111 ? -56.129 7.641 59.618 1.00 88.69 111 GLU A O 1
ATOM 955 N N . ARG A 1 112 ? -56.585 9.391 60.942 1.00 89.31 112 ARG A N 1
ATOM 956 C CA . ARG A 1 112 ? -55.466 10.208 60.458 1.00 89.31 112 ARG A CA 1
ATOM 957 C C . ARG A 1 112 ? -54.110 9.552 60.736 1.00 89.31 112 ARG A C 1
ATOM 959 O O . ARG A 1 112 ? -53.246 9.569 59.860 1.00 89.31 112 ARG A O 1
ATOM 966 N N . ASN A 1 113 ? -53.924 8.960 61.917 1.00 87.56 113 ASN A N 1
ATOM 967 C CA . ASN A 1 113 ? -52.702 8.229 62.258 1.00 87.56 113 ASN A CA 1
ATOM 968 C C . ASN A 1 113 ? -52.530 6.977 61.393 1.00 87.56 113 ASN A C 1
ATOM 970 O O . ASN A 1 113 ? -51.448 6.783 60.845 1.00 87.56 113 ASN A O 1
ATOM 974 N N . LYS A 1 114 ? -53.591 6.181 61.194 1.00 87.88 114 LYS A N 1
ATOM 975 C CA . LYS A 1 114 ? -53.567 5.011 60.297 1.00 87.88 114 LYS A CA 1
ATOM 976 C C . LYS A 1 114 ? -53.188 5.395 58.868 1.00 87.88 114 LYS A C 1
ATOM 978 O O . LYS A 1 114 ? -52.345 4.749 58.247 1.00 87.88 114 LYS A O 1
ATOM 983 N N . HIS A 1 115 ? -53.768 6.476 58.352 1.00 91.69 115 HIS A N 1
ATOM 984 C CA . HIS A 1 115 ? -53.431 6.966 57.021 1.00 91.69 115 HIS A CA 1
ATOM 985 C C . HIS A 1 115 ? -51.965 7.423 56.944 1.00 91.69 115 HIS A C 1
ATOM 987 O O . HIS A 1 115 ? -51.262 7.094 55.990 1.00 91.69 115 HIS A O 1
ATOM 993 N N . ALA A 1 116 ? -51.468 8.143 57.954 1.00 91.88 116 ALA A N 1
ATOM 994 C CA . ALA A 1 116 ? -50.074 8.584 57.998 1.00 91.88 116 ALA A CA 1
ATOM 995 C C . ALA A 1 116 ? -49.083 7.407 58.075 1.00 91.88 116 ALA A C 1
ATOM 997 O O . ALA A 1 116 ? -48.057 7.429 57.392 1.00 91.88 116 ALA A O 1
ATOM 998 N N . THR A 1 117 ? -49.387 6.361 58.853 1.00 88.12 117 THR A N 1
ATOM 999 C CA . THR A 1 117 ? -48.536 5.163 58.942 1.00 88.12 117 THR A CA 1
ATOM 1000 C C . THR A 1 117 ? -48.489 4.403 57.621 1.00 88.12 117 THR A C 1
ATOM 1002 O O . THR A 1 117 ? -47.400 4.036 57.183 1.00 88.12 117 THR A O 1
ATOM 1005 N N . LEU A 1 118 ? -49.628 4.246 56.936 1.00 90.62 118 LEU A N 1
ATOM 1006 C CA . LEU A 1 118 ? -49.686 3.590 55.625 1.00 90.62 118 LEU A CA 1
ATOM 1007 C C . LEU A 1 118 ? -48.871 4.346 54.568 1.00 90.62 118 LEU A C 1
ATOM 1009 O O . LEU A 1 118 ? -48.123 3.735 53.806 1.00 90.62 118 LEU A O 1
ATOM 1013 N N . GLU A 1 119 ? -48.967 5.676 54.530 1.00 93.00 119 GLU A N 1
ATOM 1014 C CA . GLU A 1 119 ? -48.160 6.488 53.610 1.00 93.00 119 GLU A CA 1
ATOM 1015 C C . GLU A 1 119 ? -46.662 6.407 53.935 1.00 93.00 119 GLU A C 1
ATOM 1017 O O . GLU A 1 119 ? -45.830 6.288 53.032 1.00 93.00 119 GLU A O 1
ATOM 1022 N N . MET A 1 120 ? -46.296 6.386 55.220 1.00 94.00 120 MET A N 1
ATOM 1023 C CA . MET A 1 120 ? -44.904 6.196 55.632 1.00 94.00 120 MET A CA 1
ATOM 1024 C C . MET A 1 120 ? -44.364 4.823 55.204 1.00 94.00 120 MET A C 1
ATOM 1026 O O . MET A 1 120 ? -43.231 4.727 54.725 1.00 94.00 120 MET A O 1
ATOM 1030 N N . GLU A 1 121 ? -45.154 3.759 55.343 1.00 90.31 121 GLU A N 1
ATOM 1031 C CA . GLU A 1 121 ? -44.786 2.410 54.901 1.00 90.31 121 GLU A CA 1
ATOM 1032 C C . GLU A 1 121 ? -44.583 2.339 53.385 1.00 90.31 121 GLU A C 1
ATOM 1034 O O . GLU A 1 121 ? -43.554 1.823 52.933 1.00 90.31 121 GLU A O 1
ATOM 1039 N N . LYS A 1 122 ? -45.497 2.926 52.600 1.00 94.06 122 LYS A N 1
ATOM 1040 C CA . LYS A 1 122 ? -45.362 3.031 51.137 1.00 94.06 122 LYS A CA 1
ATOM 1041 C C . LYS A 1 122 ? -44.069 3.749 50.753 1.00 94.06 122 LYS A C 1
ATOM 1043 O O . LYS A 1 122 ? -43.277 3.211 49.977 1.00 94.06 122 LYS A O 1
ATOM 1048 N N . CYS A 1 123 ? -43.802 4.912 51.350 1.00 94.38 123 CYS A N 1
ATOM 1049 C CA . CYS A 1 123 ? -42.577 5.675 51.105 1.00 94.38 123 CYS A CA 1
ATOM 1050 C C . CYS A 1 123 ? -41.312 4.874 51.450 1.00 94.38 123 CYS A C 1
ATOM 1052 O O . CYS A 1 123 ? -40.360 4.860 50.670 1.00 94.38 123 CYS A O 1
ATOM 1054 N N . ARG A 1 124 ? -41.302 4.142 52.573 1.00 95.56 124 ARG A N 1
ATOM 1055 C CA . ARG A 1 124 ? -40.169 3.285 52.973 1.00 95.56 124 ARG A CA 1
ATOM 1056 C C . ARG A 1 124 ? -39.928 2.134 51.997 1.00 95.56 124 ARG A C 1
ATOM 1058 O O . ARG A 1 124 ? -38.777 1.778 51.737 1.00 95.56 124 ARG A O 1
ATOM 1065 N N . ILE A 1 125 ? -40.988 1.529 51.460 1.00 94.56 125 ILE A N 1
ATOM 1066 C CA . ILE A 1 125 ? -40.870 0.478 50.439 1.00 94.56 125 ILE A CA 1
ATOM 1067 C C . ILE A 1 125 ? -40.245 1.056 49.166 1.00 94.56 125 ILE A C 1
ATOM 1069 O O . ILE A 1 125 ? -39.257 0.502 48.682 1.00 94.56 125 ILE A O 1
ATOM 1073 N N . VAL A 1 126 ? -40.752 2.192 48.682 1.00 96.12 126 VAL A N 1
ATOM 1074 C CA . VAL A 1 126 ? -40.218 2.874 47.492 1.00 96.12 126 VAL A CA 1
ATOM 1075 C C . VAL A 1 126 ? -38.757 3.282 47.698 1.00 96.12 126 VAL A C 1
ATOM 1077 O O . VAL A 1 126 ? -37.925 3.033 46.829 1.00 96.12 126 VAL A O 1
ATOM 1080 N N . GLN A 1 127 ? -38.402 3.818 48.868 1.00 96.56 127 GLN A N 1
ATOM 1081 C CA . GLN A 1 127 ? -37.019 4.164 49.206 1.00 96.56 127 GLN A CA 1
ATOM 1082 C C . GLN A 1 127 ? -36.090 2.946 49.113 1.00 96.56 127 GLN A C 1
ATOM 1084 O O . GLN A 1 127 ? -35.033 3.021 48.485 1.00 96.56 127 GLN A O 1
ATOM 1089 N N . ARG A 1 128 ? -36.483 1.802 49.692 1.00 96.81 128 ARG A N 1
ATOM 1090 C CA . ARG A 1 128 ? -35.694 0.560 49.606 1.00 96.81 128 ARG A CA 1
ATOM 1091 C C . ARG A 1 128 ? -35.565 0.052 48.171 1.00 96.81 128 ARG A C 1
ATOM 1093 O O . ARG A 1 128 ? -34.482 -0.379 47.782 1.00 96.81 128 ARG A O 1
ATOM 1100 N N . GLN A 1 129 ? -36.636 0.127 47.381 1.00 96.12 129 GLN A N 1
ATOM 1101 C CA . GLN A 1 129 ? -36.606 -0.249 45.965 1.00 96.12 129 GLN A CA 1
ATOM 1102 C C . GLN A 1 129 ? -35.633 0.636 45.176 1.00 96.12 129 GLN A C 1
ATOM 1104 O O . GLN A 1 129 ? -34.780 0.113 44.459 1.00 96.12 129 GLN A O 1
ATOM 1109 N N . LEU A 1 130 ? -35.705 1.958 45.350 1.00 96.88 130 LEU A N 1
ATOM 1110 C CA . LEU A 1 130 ? -34.811 2.915 44.693 1.00 96.88 130 LEU A CA 1
ATOM 1111 C C . LEU A 1 130 ? -33.344 2.676 45.064 1.00 96.88 130 LEU A C 1
ATOM 1113 O O . LEU A 1 130 ? -32.496 2.645 44.175 1.00 96.88 130 LEU A O 1
ATOM 1117 N N . LEU A 1 131 ? -33.043 2.428 46.342 1.00 97.62 131 LEU A N 1
ATOM 1118 C CA . LEU A 1 131 ? -31.686 2.094 46.787 1.00 97.62 131 LEU A CA 1
ATOM 1119 C C . LEU A 1 131 ? -31.173 0.794 46.152 1.00 97.62 131 LEU A C 1
ATOM 1121 O O . LEU A 1 131 ? -30.035 0.741 45.687 1.00 97.62 131 LEU A O 1
ATOM 1125 N N . ALA A 1 132 ? -32.013 -0.241 46.067 1.00 96.62 132 ALA A N 1
ATOM 1126 C CA . ALA A 1 132 ? -31.646 -1.488 45.399 1.00 96.62 132 ALA A CA 1
ATOM 1127 C C . ALA A 1 132 ? -31.399 -1.286 43.893 1.00 96.62 132 ALA A C 1
ATOM 1129 O O . ALA A 1 132 ? -30.479 -1.884 43.330 1.00 96.62 132 ALA A O 1
ATOM 1130 N N . HIS A 1 133 ? -32.193 -0.436 43.233 1.00 96.25 133 HIS A N 1
ATOM 1131 C CA . HIS A 1 133 ? -31.979 -0.061 41.835 1.00 96.25 133 HIS A CA 1
ATOM 1132 C C . HIS A 1 133 ? -30.675 0.714 41.638 1.00 96.25 133 HIS A C 1
ATOM 1134 O O . HIS A 1 133 ? -29.908 0.376 40.737 1.00 96.25 133 HIS A O 1
ATOM 1140 N N . LEU A 1 134 ? -30.395 1.690 42.501 1.00 96.94 134 LEU A N 1
ATOM 1141 C CA . LEU A 1 134 ? -29.153 2.458 42.495 1.00 96.94 134 LEU A CA 1
ATOM 1142 C C . LEU A 1 134 ? -27.951 1.518 42.626 1.00 96.94 134 LEU A C 1
ATOM 1144 O O . LEU A 1 134 ? -27.073 1.523 41.768 1.00 96.94 134 LEU A O 1
ATOM 1148 N N . HIS A 1 135 ? -27.963 0.626 43.616 1.00 97.06 135 HIS A N 1
ATOM 1149 C CA . HIS A 1 135 ? -26.875 -0.324 43.833 1.00 97.06 135 HIS A CA 1
ATOM 1150 C C . HIS A 1 135 ? -26.669 -1.275 42.639 1.00 97.06 135 HIS A C 1
ATOM 1152 O O . HIS A 1 135 ? -25.536 -1.563 42.252 1.00 97.06 135 HIS A O 1
ATOM 1158 N N . LYS A 1 136 ? -27.751 -1.745 41.998 1.00 96.19 136 LYS A N 1
ATOM 1159 C CA . LYS A 1 136 ? -27.660 -2.548 40.763 1.00 96.19 136 LYS A CA 1
ATOM 1160 C C . LYS A 1 136 ? -27.022 -1.764 39.617 1.00 96.19 136 LYS A C 1
ATOM 1162 O O . LYS A 1 136 ? -26.182 -2.314 38.905 1.00 96.19 136 LYS A O 1
ATOM 1167 N N . LEU A 1 137 ? -27.410 -0.502 39.434 1.00 94.69 137 LEU A N 1
ATOM 1168 C CA . LEU A 1 137 ? -26.841 0.369 38.404 1.00 94.69 137 LEU A CA 1
ATOM 1169 C C . LEU A 1 137 ? -25.368 0.672 38.678 1.00 94.69 137 LEU A C 1
ATOM 1171 O O . LEU A 1 137 ? -24.560 0.601 37.759 1.00 94.69 137 LEU A O 1
ATOM 1175 N N . GLU A 1 138 ? -24.996 0.927 39.929 1.00 93.25 138 GLU A N 1
ATOM 1176 C CA . GLU A 1 138 ? -23.601 1.110 40.330 1.00 93.25 138 GLU A CA 1
ATOM 1177 C C . GLU A 1 138 ? -22.764 -0.140 40.090 1.00 93.25 138 GLU A C 1
ATOM 1179 O O . GLU A 1 138 ? -21.653 -0.037 39.582 1.00 93.25 138 GLU A O 1
ATOM 1184 N N . GLN A 1 139 ? -23.277 -1.330 40.404 1.00 92.38 139 GLN A N 1
ATOM 1185 C CA . GLN A 1 139 ? -22.580 -2.579 40.099 1.00 92.38 139 GLN A CA 1
ATOM 1186 C C . GLN A 1 139 ? -22.457 -2.814 38.594 1.00 92.38 139 GLN A C 1
ATOM 1188 O O . GLN A 1 139 ? -21.406 -3.248 38.131 1.00 92.38 139 GLN A O 1
ATOM 1193 N N . ALA A 1 140 ? -23.505 -2.533 37.817 1.00 89.44 140 ALA A N 1
ATOM 1194 C CA . ALA A 1 140 ? -23.457 -2.643 36.362 1.00 89.44 140 ALA A CA 1
ATOM 1195 C C . ALA A 1 140 ? -22.451 -1.653 35.763 1.00 89.44 140 ALA A C 1
ATOM 1197 O O . ALA A 1 140 ? -21.685 -2.024 34.877 1.00 89.44 140 ALA A O 1
ATOM 1198 N N . ARG A 1 141 ? -22.411 -0.424 36.285 1.00 86.69 141 ARG A N 1
ATOM 1199 C CA . ARG A 1 141 ? -21.408 0.578 35.934 1.00 86.69 141 ARG A CA 1
ATOM 1200 C C . ARG A 1 141 ? -20.012 0.096 36.313 1.00 86.69 141 ARG A C 1
ATOM 1202 O O . ARG A 1 141 ? -19.169 0.040 35.441 1.00 86.69 141 ARG A O 1
ATOM 1209 N N . LYS A 1 142 ? -19.783 -0.351 37.550 1.00 85.62 142 LYS A N 1
ATOM 1210 C CA . LYS A 1 142 ? -18.486 -0.889 37.988 1.00 85.62 142 LYS A CA 1
ATOM 1211 C C . LYS A 1 142 ? -18.031 -2.071 37.142 1.00 85.62 142 LYS A C 1
ATOM 1213 O O . LYS A 1 142 ? -16.860 -2.145 36.833 1.00 85.62 142 LYS A O 1
ATOM 1218 N N . LYS A 1 143 ? -18.928 -2.969 36.723 1.00 81.44 143 LYS A N 1
ATOM 1219 C CA . LYS A 1 143 ? -18.592 -4.069 35.800 1.00 81.44 143 LYS A CA 1
ATOM 1220 C C . LYS A 1 143 ? -18.211 -3.578 34.402 1.00 81.44 143 LYS A C 1
ATOM 1222 O O . LYS A 1 143 ? -17.385 -4.210 33.758 1.00 81.44 143 LYS A O 1
ATOM 1227 N N . LYS A 1 144 ? -18.818 -2.482 33.933 1.00 76.81 144 LYS A N 1
ATOM 1228 C CA . LYS A 1 144 ? -18.439 -1.822 32.675 1.00 76.81 144 LYS A CA 1
ATOM 1229 C C . LYS A 1 144 ? -17.125 -1.054 32.805 1.00 76.81 144 LYS A C 1
ATOM 1231 O O . LYS A 1 144 ? -16.323 -1.117 31.890 1.00 76.81 144 LYS A O 1
ATOM 1236 N N . ASP A 1 145 ? -16.899 -0.391 33.933 1.00 69.00 145 ASP A N 1
ATOM 1237 C CA . ASP A 1 145 ? -15.655 0.320 34.241 1.00 69.00 145 ASP A CA 1
ATOM 1238 C C . ASP A 1 145 ? -14.509 -0.684 34.508 1.00 69.00 145 ASP A C 1
ATOM 1240 O O . ASP A 1 145 ? -13.360 -0.402 34.211 1.00 69.00 145 ASP A O 1
ATOM 1244 N N . GLN A 1 146 ? -14.823 -1.891 34.995 1.00 66.25 146 GLN A N 1
ATOM 1245 C CA . GLN A 1 146 ? -13.908 -3.033 35.124 1.00 66.25 146 GLN A CA 1
ATOM 1246 C C . GLN A 1 146 ? -13.739 -3.834 33.819 1.00 66.25 146 GLN A C 1
ATOM 1248 O O . GLN A 1 146 ? -13.106 -4.893 33.855 1.00 66.25 146 GLN A O 1
ATOM 1253 N N . LEU A 1 147 ? -14.251 -3.366 32.663 1.00 57.00 147 LEU A N 1
ATOM 1254 C CA . LEU A 1 147 ? -13.647 -3.809 31.398 1.00 57.00 147 LEU A CA 1
ATOM 1255 C C . LEU A 1 147 ? -12.151 -3.482 31.498 1.00 57.00 147 LEU A C 1
ATOM 1257 O O . LEU A 1 147 ? -11.809 -2.380 31.919 1.00 57.00 147 LEU A O 1
ATOM 1261 N N . PRO A 1 148 ? -11.254 -4.433 31.209 1.00 58.66 148 PRO A N 1
ATOM 1262 C CA . PRO A 1 148 ? -9.944 -4.462 31.832 1.00 58.66 148 PRO A CA 1
ATOM 1263 C C . PRO A 1 148 ? -9.137 -3.248 31.384 1.00 58.66 148 PRO A C 1
ATOM 1265 O O . PRO A 1 148 ? -8.729 -3.154 30.226 1.00 58.66 148 PRO A O 1
ATOM 1268 N N . GLU A 1 149 ? -8.877 -2.355 32.331 1.00 57.53 149 GLU A N 1
ATOM 1269 C CA . GLU A 1 149 ? -8.162 -1.085 32.166 1.00 57.53 149 GLU A CA 1
ATOM 1270 C C . GLU A 1 149 ? -6.716 -1.270 31.645 1.00 57.53 149 GLU A C 1
ATOM 1272 O O . GLU A 1 149 ? -6.065 -0.307 31.258 1.00 57.53 149 GLU A O 1
ATOM 1277 N N . GLY A 1 150 ? -6.229 -2.518 31.552 1.00 56.75 150 GLY A N 1
ATOM 1278 C CA . GLY A 1 150 ? -4.941 -2.882 30.951 1.00 56.75 150 GLY A CA 1
ATOM 1279 C C . GLY A 1 150 ? -4.995 -3.725 29.669 1.00 56.75 150 GLY A C 1
ATOM 1280 O O . GLY A 1 150 ? -3.981 -3.810 28.987 1.00 56.75 150 GLY A O 1
ATOM 1281 N N . LEU A 1 151 ? -6.132 -4.334 29.301 1.00 66.88 151 LEU A N 1
ATOM 1282 C CA . LEU A 1 151 ? -6.207 -5.155 28.077 1.00 66.88 151 LEU A CA 1
ATOM 1283 C C . LEU A 1 151 ? -6.432 -4.267 26.845 1.00 66.88 151 LEU A C 1
ATOM 1285 O O . LEU A 1 151 ? -5.741 -4.401 25.845 1.00 66.88 151 LEU A O 1
ATOM 1289 N N . HIS A 1 152 ? -7.317 -3.273 26.957 1.00 71.31 152 HIS A N 1
ATOM 1290 C CA . HIS A 1 152 ? -7.620 -2.376 25.840 1.00 71.31 152 HIS A CA 1
ATOM 1291 C C . HIS A 1 152 ? -6.532 -1.342 25.543 1.00 71.31 152 HIS A C 1
ATOM 1293 O O . HIS A 1 152 ? -6.408 -0.924 24.395 1.00 71.31 152 HIS A O 1
ATOM 1299 N N . LEU A 1 153 ? -5.755 -0.912 26.543 1.00 80.56 153 LEU A N 1
ATOM 1300 C CA . LEU A 1 153 ? -4.708 0.085 26.317 1.00 80.56 153 LEU A CA 1
ATOM 1301 C C . LEU A 1 153 ? -3.508 -0.525 25.590 1.00 80.56 153 LEU A C 1
ATOM 1303 O O . LEU A 1 153 ? -3.019 0.075 24.641 1.00 80.56 153 LEU A O 1
ATOM 1307 N N . VAL A 1 154 ? -3.094 -1.735 25.977 1.00 83.94 154 VAL A N 1
ATOM 1308 C CA . VAL A 1 154 ? -2.004 -2.455 25.305 1.00 83.94 154 VAL A CA 1
ATOM 1309 C C . VAL A 1 154 ? -2.393 -2.801 23.869 1.00 83.94 154 VAL A C 1
ATOM 1311 O O . VAL A 1 154 ? -1.614 -2.539 22.957 1.00 83.94 154 VAL A O 1
ATOM 1314 N N . ASP A 1 155 ? -3.615 -3.292 23.643 1.00 84.81 155 ASP A N 1
ATOM 1315 C CA . ASP A 1 155 ? -4.114 -3.569 22.289 1.00 84.81 155 ASP A CA 1
ATOM 1316 C C . ASP A 1 155 ? -4.174 -2.292 21.431 1.00 84.81 155 ASP A C 1
ATOM 1318 O O . ASP A 1 155 ? -3.816 -2.295 20.252 1.00 84.81 155 ASP A O 1
ATOM 1322 N N . TYR A 1 156 ? -4.603 -1.173 22.023 1.00 85.25 156 TYR A N 1
ATOM 1323 C CA . TYR A 1 156 ? -4.639 0.123 21.348 1.00 85.25 156 TYR A CA 1
ATOM 1324 C C . TYR A 1 156 ? -3.236 0.644 21.013 1.00 85.25 156 TYR A C 1
ATOM 1326 O O . TYR A 1 156 ? -2.998 1.099 19.893 1.00 85.25 156 TYR A O 1
ATOM 1334 N N . GLU A 1 157 ? -2.294 0.565 21.953 1.00 90.50 157 GLU A N 1
ATOM 1335 C CA . GLU A 1 157 ? -0.899 0.951 21.731 1.00 90.50 157 GLU A CA 1
ATOM 1336 C C . GLU A 1 157 ? -0.228 0.053 20.688 1.00 90.50 157 GLU A C 1
ATOM 1338 O O . GLU A 1 157 ? 0.501 0.554 19.832 1.00 90.50 157 GLU A O 1
ATOM 1343 N N . GLN A 1 158 ? -0.531 -1.246 20.680 1.00 93.38 158 GLN A N 1
ATOM 1344 C CA . GLN A 1 158 ? -0.071 -2.164 19.644 1.00 93.38 158 GLN A CA 1
ATOM 1345 C C . GLN A 1 158 ? -0.611 -1.769 18.267 1.00 93.38 158 GLN A C 1
ATOM 1347 O O . GLN A 1 158 ? 0.174 -1.606 17.335 1.00 93.38 158 GLN A O 1
ATOM 1352 N N . LEU A 1 159 ? -1.922 -1.548 18.136 1.00 93.12 159 LEU A N 1
ATOM 1353 C CA . LEU A 1 159 ? -2.524 -1.098 16.876 1.00 93.12 159 LEU A CA 1
ATOM 1354 C C . LEU A 1 159 ? -1.930 0.230 16.400 1.00 93.12 159 LEU A C 1
ATOM 1356 O O . LEU A 1 159 ? -1.736 0.433 15.200 1.00 93.12 159 LEU A O 1
ATOM 1360 N N . LYS A 1 160 ? -1.613 1.132 17.331 1.00 96.56 160 LYS A N 1
ATOM 1361 C CA . LYS A 1 160 ? -0.946 2.394 17.020 1.00 96.56 160 LYS A CA 1
ATOM 1362 C C . LYS A 1 160 ? 0.457 2.158 16.454 1.00 96.56 160 LYS A C 1
ATOM 1364 O O . LYS A 1 160 ? 0.753 2.680 15.381 1.00 96.56 160 LYS A O 1
ATOM 1369 N N . MET A 1 161 ? 1.278 1.339 17.115 1.00 97.38 161 MET A N 1
ATOM 1370 C CA . MET A 1 161 ? 2.620 0.984 16.633 1.00 97.38 161 MET A CA 1
ATOM 1371 C C . MET A 1 161 ? 2.575 0.270 15.276 1.00 97.38 161 MET A C 1
ATOM 1373 O O . MET A 1 161 ? 3.384 0.552 14.393 1.00 97.38 161 MET A O 1
ATOM 1377 N N . GLU A 1 162 ? 1.620 -0.640 15.079 1.00 97.50 162 GLU A N 1
ATOM 1378 C CA . GLU A 1 162 ? 1.437 -1.345 13.809 1.00 97.50 162 GLU A CA 1
ATOM 1379 C C . GLU A 1 162 ? 1.069 -0.380 12.681 1.00 97.50 162 GLU A C 1
ATOM 1381 O O . GLU A 1 162 ? 1.651 -0.449 11.597 1.00 97.50 162 GLU A O 1
ATOM 1386 N N . ASN A 1 163 ? 0.150 0.552 12.933 1.00 97.19 163 ASN A N 1
ATOM 1387 C CA . ASN A 1 163 ? -0.250 1.547 11.946 1.00 97.19 163 ASN A CA 1
ATOM 1388 C C . ASN A 1 163 ? 0.904 2.501 11.596 1.00 97.19 163 ASN A C 1
ATOM 1390 O O . ASN A 1 163 ? 1.156 2.753 10.418 1.00 97.19 163 ASN A O 1
ATOM 1394 N N . GLU A 1 164 ? 1.656 2.971 12.595 1.00 98.25 164 GLU A N 1
ATOM 1395 C CA . GLU A 1 164 ? 2.863 3.781 12.385 1.00 98.25 164 GLU A CA 1
ATOM 1396 C C . GLU A 1 164 ? 3.908 3.010 11.553 1.00 98.25 164 GLU A C 1
ATOM 1398 O O . GLU A 1 164 ? 4.377 3.514 10.531 1.00 98.25 164 GLU A O 1
ATOM 1403 N N . SER A 1 165 ? 4.175 1.740 11.878 1.00 98.12 165 SER A N 1
ATOM 1404 C CA . SER A 1 165 ? 5.090 0.885 11.102 1.00 98.12 165 SER A CA 1
ATOM 1405 C C . SER A 1 165 ? 4.616 0.647 9.661 1.00 98.12 165 SER A C 1
ATOM 1407 O O . SER A 1 165 ? 5.419 0.607 8.722 1.00 98.12 165 SER A O 1
ATOM 1409 N N . LEU A 1 166 ? 3.310 0.469 9.448 1.00 98.31 166 LEU A N 1
ATOM 1410 C CA . LEU A 1 166 ? 2.741 0.321 8.109 1.00 98.31 166 LEU A CA 1
ATOM 1411 C C . LEU A 1 166 ? 2.846 1.623 7.311 1.00 98.31 166 LEU A C 1
ATOM 1413 O O . LEU A 1 166 ? 3.192 1.576 6.128 1.00 98.31 166 LEU A O 1
ATOM 1417 N N . ALA A 1 167 ? 2.612 2.772 7.943 1.00 98.31 167 ALA A N 1
ATOM 1418 C CA . ALA A 1 167 ? 2.783 4.077 7.317 1.00 98.31 167 ALA A CA 1
ATOM 1419 C C . ALA A 1 167 ? 4.241 4.306 6.882 1.00 98.31 167 ALA A C 1
ATOM 1421 O O . ALA A 1 167 ? 4.481 4.708 5.740 1.00 98.31 167 ALA A O 1
ATOM 1422 N N . GLU A 1 168 ? 5.215 3.959 7.727 1.00 98.12 168 GLU A N 1
ATOM 1423 C CA . GLU A 1 168 ? 6.644 4.008 7.386 1.00 98.12 168 GLU A CA 1
ATOM 1424 C C . GLU A 1 168 ? 6.985 3.098 6.197 1.00 98.12 168 GLU A C 1
ATOM 1426 O O . GLU A 1 168 ? 7.671 3.517 5.260 1.00 98.12 168 GLU A O 1
ATOM 1431 N N . LYS A 1 169 ? 6.454 1.867 6.169 1.00 98.50 169 LYS A N 1
ATOM 1432 C CA . LYS A 1 169 ? 6.641 0.940 5.036 1.00 98.50 169 LYS A CA 1
ATOM 1433 C C . LYS A 1 169 ? 6.048 1.490 3.742 1.00 98.50 169 LYS A C 1
ATOM 1435 O O . LYS A 1 169 ? 6.672 1.365 2.686 1.00 98.50 169 LYS A O 1
ATOM 1440 N N . ILE A 1 170 ? 4.862 2.096 3.807 1.00 98.19 170 ILE A N 1
ATOM 1441 C CA . ILE A 1 170 ? 4.229 2.748 2.654 1.00 98.19 170 ILE A CA 1
ATOM 1442 C C . ILE A 1 170 ? 5.099 3.908 2.167 1.00 98.19 170 ILE A C 1
ATOM 1444 O O . ILE A 1 170 ? 5.332 4.026 0.963 1.00 98.19 170 ILE A O 1
ATOM 1448 N N . HIS A 1 171 ? 5.624 4.729 3.079 1.00 98.19 171 HIS A N 1
ATOM 1449 C CA . HIS A 1 171 ? 6.512 5.835 2.735 1.00 98.19 171 HIS A CA 1
ATOM 1450 C C . HIS A 1 171 ? 7.781 5.342 2.028 1.00 98.19 171 HIS A C 1
ATOM 1452 O O . HIS A 1 171 ? 8.064 5.774 0.910 1.00 98.19 171 HIS A O 1
ATOM 1458 N N . ALA A 1 172 ? 8.476 4.357 2.603 1.00 98.00 172 ALA A N 1
ATOM 1459 C CA . ALA A 1 172 ? 9.676 3.766 2.010 1.00 98.00 172 ALA A CA 1
ATOM 1460 C C . ALA A 1 172 ? 9.405 3.163 0.618 1.00 98.00 172 ALA A C 1
ATOM 1462 O O . ALA A 1 172 ? 10.188 3.344 -0.318 1.00 98.00 172 ALA A O 1
ATOM 1463 N N . LYS A 1 173 ? 8.263 2.481 0.440 1.00 98.31 173 LYS A N 1
ATOM 1464 C CA . LYS A 1 173 ? 7.864 1.933 -0.867 1.00 98.31 173 LYS A CA 1
ATOM 1465 C C . LYS A 1 173 ? 7.535 3.024 -1.880 1.00 98.31 173 LYS A C 1
ATOM 1467 O O . LYS A 1 173 ? 7.895 2.891 -3.049 1.00 98.31 173 LYS A O 1
ATOM 1472 N N . ASN A 1 174 ? 6.900 4.112 -1.457 1.00 98.06 174 ASN A N 1
ATOM 1473 C CA . ASN A 1 174 ? 6.639 5.255 -2.328 1.00 98.06 174 ASN A CA 1
ATOM 1474 C C . ASN A 1 174 ? 7.940 5.927 -2.788 1.00 98.06 174 ASN A C 1
ATOM 1476 O O . ASN A 1 174 ? 8.079 6.238 -3.973 1.00 98.06 174 ASN A O 1
ATOM 1480 N N . GLU A 1 175 ? 8.918 6.088 -1.898 1.00 98.12 175 GLU A N 1
ATOM 1481 C CA . GLU A 1 175 ? 10.246 6.597 -2.256 1.00 98.12 175 GLU A CA 1
ATOM 1482 C C . GLU A 1 175 ? 10.965 5.671 -3.244 1.00 98.12 175 GLU A C 1
ATOM 1484 O O . GLU A 1 175 ? 11.488 6.133 -4.264 1.00 98.12 175 GLU A O 1
ATOM 1489 N N . GLU A 1 176 ? 10.918 4.355 -3.014 1.00 98.19 176 GLU A N 1
ATOM 1490 C CA . GLU A 1 176 ? 11.461 3.353 -3.936 1.00 98.19 176 GLU A CA 1
ATOM 1491 C C . GLU A 1 176 ? 10.806 3.459 -5.325 1.00 98.19 176 GLU A C 1
ATOM 1493 O O . GLU A 1 176 ? 11.503 3.495 -6.344 1.00 98.19 176 GLU A O 1
ATOM 1498 N N . ILE A 1 177 ? 9.477 3.609 -5.392 1.00 98.44 177 ILE A N 1
ATOM 1499 C CA . ILE A 1 177 ? 8.744 3.822 -6.650 1.00 98.44 177 ILE A CA 1
ATOM 1500 C C . ILE A 1 177 ? 9.233 5.087 -7.362 1.00 98.44 177 ILE A C 1
ATOM 1502 O O . ILE A 1 177 ? 9.435 5.066 -8.580 1.00 98.44 177 ILE A O 1
ATOM 1506 N N . VAL A 1 178 ? 9.442 6.188 -6.638 1.00 98.38 178 VAL A N 1
ATOM 1507 C CA . VAL A 1 178 ? 9.954 7.440 -7.216 1.00 98.38 178 VAL A CA 1
ATOM 1508 C C . VAL A 1 178 ? 11.361 7.241 -7.783 1.00 98.38 178 VAL A C 1
ATOM 1510 O O . VAL A 1 178 ? 11.628 7.657 -8.915 1.00 98.38 178 VAL A O 1
ATOM 1513 N N . ILE A 1 179 ? 12.246 6.559 -7.055 1.00 98.38 179 ILE A N 1
ATOM 1514 C CA . ILE A 1 179 ? 13.599 6.227 -7.527 1.00 98.38 179 ILE A CA 1
ATOM 1515 C C . ILE A 1 179 ? 13.527 5.369 -8.796 1.00 98.38 179 ILE A C 1
ATOM 1517 O O . ILE A 1 179 ? 14.202 5.660 -9.787 1.00 98.38 179 ILE A O 1
ATOM 1521 N N . MET A 1 180 ? 12.673 4.347 -8.813 1.00 97.94 180 MET A N 1
ATOM 1522 C CA . MET A 1 180 ? 12.508 3.465 -9.970 1.00 97.94 180 MET A CA 1
ATOM 1523 C C . MET A 1 180 ? 11.919 4.194 -11.182 1.00 97.94 180 MET A C 1
ATOM 1525 O O . MET A 1 180 ? 12.347 3.948 -12.311 1.00 97.94 180 MET A O 1
ATOM 1529 N N . ARG A 1 181 ? 11.000 5.145 -10.977 1.00 98.25 181 ARG A N 1
ATOM 1530 C CA . ARG A 1 181 ? 10.504 6.027 -12.046 1.00 98.25 181 ARG A CA 1
ATOM 1531 C C . ARG A 1 181 ? 11.623 6.896 -12.619 1.00 98.25 181 ARG A C 1
ATOM 1533 O O . ARG A 1 181 ? 11.744 6.968 -13.837 1.00 98.25 181 ARG A O 1
ATOM 1540 N N . LYS A 1 182 ? 12.483 7.483 -11.777 1.00 98.31 182 LYS A N 1
ATOM 1541 C CA . LYS A 1 182 ? 13.659 8.249 -12.237 1.00 98.31 182 LYS A CA 1
ATOM 1542 C C . LYS A 1 182 ? 14.613 7.380 -13.062 1.00 98.31 182 LYS A C 1
ATOM 1544 O O . LYS A 1 182 ? 15.014 7.791 -14.151 1.00 98.31 182 LYS A O 1
ATOM 1549 N N . LYS A 1 183 ? 14.917 6.161 -12.594 1.00 98.31 183 LYS A N 1
ATOM 1550 C CA . LYS A 1 183 ? 15.731 5.184 -13.341 1.00 98.31 183 LYS A CA 1
ATOM 1551 C C . LYS A 1 183 ? 15.099 4.849 -14.693 1.00 98.31 183 LYS A C 1
ATOM 1553 O O . LYS A 1 183 ? 15.778 4.946 -15.709 1.00 98.31 183 LYS A O 1
ATOM 1558 N N . ARG A 1 184 ? 13.795 4.545 -14.728 1.00 98.06 184 ARG A N 1
ATOM 1559 C CA . ARG A 1 184 ? 13.050 4.292 -15.973 1.00 98.06 184 ARG A CA 1
ATOM 1560 C C . ARG A 1 184 ? 13.181 5.463 -16.944 1.00 98.06 184 ARG A C 1
ATOM 1562 O O . ARG A 1 184 ? 13.549 5.260 -18.096 1.00 98.06 184 ARG A O 1
ATOM 1569 N N . THR A 1 185 ? 12.928 6.683 -16.485 1.00 98.25 185 THR A N 1
ATOM 1570 C CA . THR A 1 185 ? 13.050 7.877 -17.324 1.00 98.25 185 THR A CA 1
ATOM 1571 C C . THR A 1 185 ? 14.468 8.017 -17.876 1.00 98.25 185 THR A C 1
ATOM 1573 O O . THR A 1 185 ? 14.623 8.199 -19.078 1.00 98.25 185 THR A O 1
ATOM 1576 N N . SER A 1 186 ? 15.507 7.849 -17.053 1.00 98.06 186 SER A N 1
ATOM 1577 C CA . SER A 1 186 ? 16.903 7.873 -17.515 1.00 98.06 186 SER A CA 1
ATOM 1578 C C . SER A 1 186 ? 17.191 6.799 -18.575 1.00 98.06 186 SER A C 1
ATOM 1580 O O . SER A 1 186 ? 17.773 7.112 -19.612 1.00 98.06 186 SER A O 1
ATOM 1582 N N . THR A 1 187 ? 16.706 5.566 -18.384 1.00 98.19 187 THR A N 1
ATOM 1583 C CA . THR A 1 187 ? 16.867 4.496 -19.385 1.00 98.19 187 THR A CA 1
ATOM 1584 C C . THR A 1 187 ? 16.165 4.816 -20.703 1.00 98.19 187 THR A C 1
ATOM 1586 O O . THR A 1 187 ? 16.733 4.570 -21.760 1.00 98.19 187 THR A O 1
ATOM 1589 N N . VAL A 1 188 ? 14.974 5.424 -20.666 1.00 98.44 188 VAL A N 1
ATOM 1590 C CA . VAL A 1 188 ? 14.264 5.852 -21.881 1.00 98.44 188 VAL A CA 1
ATOM 1591 C C . VAL A 1 188 ? 15.058 6.926 -22.623 1.00 98.44 188 VAL A C 1
ATOM 1593 O O . VAL A 1 188 ? 15.208 6.818 -23.834 1.00 98.44 188 VAL A O 1
ATOM 1596 N N . HIS A 1 189 ? 15.632 7.910 -21.922 1.00 98.12 189 HIS A N 1
ATOM 1597 C CA . HIS A 1 189 ? 16.495 8.915 -22.554 1.00 98.12 189 HIS A CA 1
ATOM 1598 C C . HIS A 1 189 ? 17.732 8.276 -23.199 1.00 98.12 189 HIS A C 1
ATOM 1600 O O . HIS A 1 189 ? 18.047 8.574 -24.349 1.00 98.12 189 HIS A O 1
ATOM 1606 N N . ALA A 1 190 ? 18.399 7.351 -22.501 1.00 98.25 190 ALA A N 1
ATOM 1607 C CA . ALA A 1 190 ? 19.538 6.622 -23.056 1.00 98.25 190 ALA A CA 1
ATOM 1608 C C . ALA A 1 190 ? 19.152 5.830 -24.319 1.00 98.25 190 ALA A C 1
ATOM 1610 O O . ALA A 1 190 ? 19.862 5.895 -25.322 1.00 98.25 190 ALA A O 1
ATOM 1611 N N . LEU A 1 191 ? 18.006 5.141 -24.305 1.00 98.00 191 LEU A N 1
ATOM 1612 C CA . LEU A 1 191 ? 17.483 4.425 -25.473 1.00 98.00 191 LEU A CA 1
ATOM 1613 C C . LEU A 1 191 ? 17.151 5.372 -26.632 1.00 98.00 191 LEU A C 1
ATOM 1615 O O . LEU A 1 191 ? 17.463 5.048 -27.776 1.00 98.00 191 LEU A O 1
ATOM 1619 N N . SER A 1 192 ? 16.575 6.545 -26.355 1.00 98.12 192 SER A N 1
ATOM 1620 C CA . SER A 1 192 ? 16.328 7.571 -27.374 1.00 98.12 192 SER A CA 1
ATOM 1621 C C . SER A 1 192 ? 17.631 8.045 -28.019 1.00 98.12 192 SER A C 1
ATOM 1623 O O . SER A 1 192 ? 17.732 8.043 -29.243 1.00 98.12 192 SER A O 1
ATOM 1625 N N . HIS A 1 193 ? 18.665 8.341 -27.226 1.00 98.38 193 HIS A N 1
ATOM 1626 C CA . HIS A 1 193 ? 19.975 8.724 -27.762 1.00 98.38 193 HIS A CA 1
ATOM 1627 C C . HIS A 1 193 ? 20.624 7.612 -28.597 1.00 98.38 193 HIS A C 1
ATOM 1629 O O . HIS A 1 193 ? 21.214 7.887 -29.640 1.00 98.38 193 HIS A O 1
ATOM 1635 N N . VAL A 1 194 ? 20.523 6.350 -28.166 1.00 98.25 194 VAL A N 1
ATOM 1636 C CA . VAL A 1 194 ? 21.030 5.207 -28.945 1.00 98.25 194 VAL A CA 1
ATOM 1637 C C . VAL A 1 194 ? 20.263 5.066 -30.257 1.00 98.25 194 VAL A C 1
ATOM 1639 O O . VAL A 1 194 ? 20.881 4.867 -31.300 1.00 98.25 194 VAL A O 1
ATOM 1642 N N . ARG A 1 195 ? 18.936 5.227 -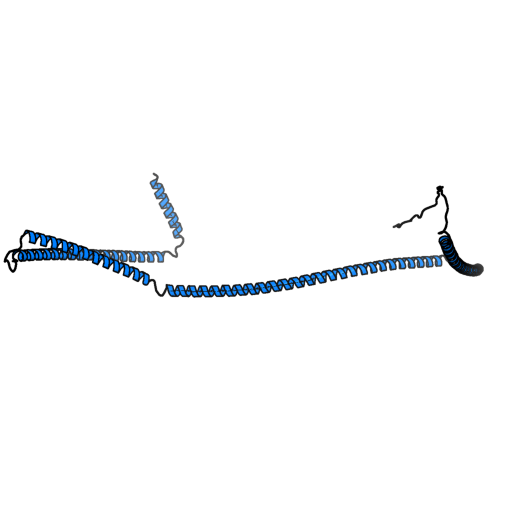30.234 1.00 98.31 195 ARG A N 1
ATOM 1643 C CA . ARG A 1 195 ? 18.096 5.195 -31.435 1.00 98.31 195 ARG A CA 1
ATOM 1644 C C . ARG A 1 195 ? 18.479 6.294 -32.427 1.00 98.31 195 ARG A C 1
ATOM 1646 O O . ARG A 1 195 ? 18.602 6.006 -33.612 1.00 98.31 195 ARG A O 1
ATOM 1653 N N . GLU A 1 196 ? 18.682 7.525 -31.965 1.00 97.81 196 GLU A N 1
ATOM 1654 C CA . GLU A 1 196 ? 19.103 8.648 -32.818 1.00 97.81 196 GLU A CA 1
ATOM 1655 C C . GLU A 1 196 ? 20.476 8.394 -33.449 1.00 97.81 196 GLU A C 1
ATOM 1657 O O . GLU A 1 196 ? 20.646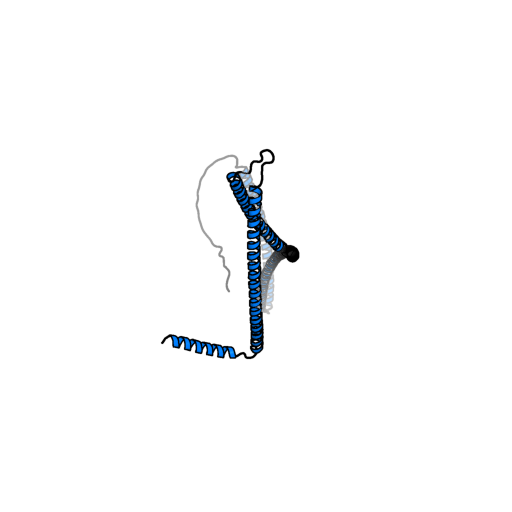 8.564 -34.658 1.00 97.81 196 GLU A O 1
ATOM 1662 N N . LYS A 1 197 ? 21.443 7.915 -32.656 1.00 98.06 197 LYS A N 1
ATOM 1663 C CA . LYS A 1 197 ? 22.775 7.546 -33.157 1.00 98.06 197 LYS A CA 1
ATOM 1664 C C . LYS A 1 197 ? 22.711 6.413 -34.175 1.00 98.06 197 LYS A C 1
ATOM 1666 O O . LYS A 1 197 ? 23.386 6.489 -35.196 1.00 98.06 197 LYS A O 1
ATOM 1671 N N . LEU A 1 198 ? 21.892 5.392 -33.929 1.00 97.94 198 LEU A N 1
ATOM 1672 C CA . LEU A 1 198 ? 21.691 4.296 -34.873 1.00 97.94 198 LEU A CA 1
ATOM 1673 C C . LEU A 1 198 ? 21.125 4.817 -36.197 1.00 97.94 198 LEU A C 1
ATOM 1675 O O . LEU A 1 198 ? 21.679 4.519 -37.247 1.00 97.94 198 LEU A O 1
ATOM 1679 N N . GLN A 1 199 ? 20.089 5.657 -36.153 1.00 97.75 199 GLN A N 1
ATOM 1680 C CA . GLN A 1 199 ? 19.504 6.253 -37.358 1.00 97.75 199 GLN A CA 1
ATOM 1681 C C . GLN A 1 199 ? 20.502 7.112 -38.141 1.00 97.75 199 GLN A C 1
ATOM 1683 O O . GLN A 1 199 ? 20.444 7.155 -39.370 1.00 97.75 199 GLN A O 1
ATOM 1688 N N . PHE A 1 200 ? 21.401 7.814 -37.450 1.00 98.19 200 PHE A N 1
ATOM 1689 C CA . PHE A 1 200 ? 22.486 8.554 -38.088 1.00 98.19 200 PHE A CA 1
ATOM 1690 C C . PHE A 1 200 ? 23.463 7.605 -38.799 1.00 98.19 200 PHE A C 1
ATOM 1692 O O . PHE A 1 200 ? 23.687 7.745 -39.998 1.00 98.19 200 PHE A O 1
ATOM 1699 N N . VAL A 1 201 ? 23.953 6.578 -38.098 1.00 98.12 201 VAL A N 1
ATOM 1700 C CA . VAL A 1 201 ? 24.880 5.582 -38.663 1.00 98.12 201 VAL A CA 1
ATOM 1701 C C . VAL A 1 201 ? 24.251 4.813 -39.828 1.00 98.12 201 VAL A C 1
ATOM 1703 O O . VAL A 1 201 ? 24.919 4.560 -40.826 1.00 98.12 201 VAL A O 1
ATOM 1706 N N . GLU A 1 202 ? 22.966 4.466 -39.755 1.00 97.94 202 GLU A N 1
ATOM 1707 C CA . GLU A 1 202 ? 22.238 3.817 -40.851 1.00 97.94 202 GLU A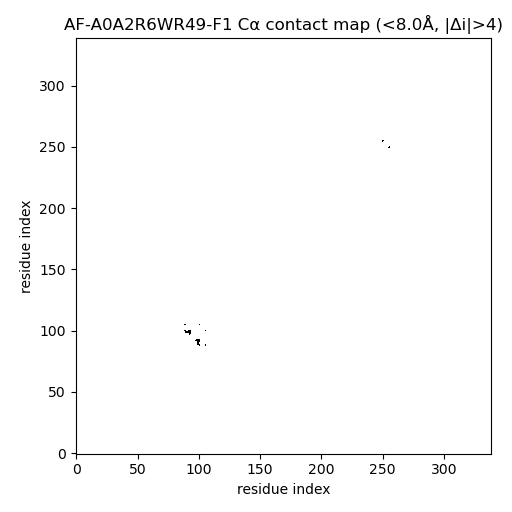 CA 1
ATOM 1708 C C . GLU A 1 202 ? 22.176 4.697 -42.104 1.00 97.94 202 GLU A C 1
ATOM 1710 O O . GLU A 1 202 ? 22.331 4.195 -43.218 1.00 97.94 202 GLU A O 1
ATOM 1715 N N . LYS A 1 203 ? 21.950 6.008 -41.944 1.00 97.69 203 LYS A N 1
ATOM 1716 C CA . LYS A 1 203 ? 21.964 6.957 -43.068 1.00 97.69 203 LYS A CA 1
ATOM 1717 C C . LYS A 1 203 ? 23.355 7.065 -43.680 1.00 97.69 203 LYS A C 1
ATOM 1719 O O . LYS A 1 203 ? 23.474 6.968 -44.897 1.00 97.69 203 LYS A O 1
ATOM 1724 N N . ASP A 1 204 ? 24.389 7.193 -42.856 1.00 97.75 204 ASP A N 1
ATOM 1725 C CA . ASP A 1 204 ? 25.775 7.251 -43.329 1.00 97.75 204 ASP A CA 1
ATOM 1726 C C . ASP A 1 204 ? 26.175 5.960 -44.050 1.00 97.75 204 ASP A C 1
ATOM 1728 O O . ASP A 1 204 ? 26.765 6.005 -45.127 1.00 97.75 204 ASP A O 1
ATOM 1732 N N . THR A 1 205 ? 25.780 4.805 -43.511 1.00 97.31 205 THR A N 1
ATOM 1733 C CA . THR A 1 205 ? 26.023 3.496 -44.133 1.00 97.31 205 THR A CA 1
ATOM 1734 C C . THR A 1 205 ? 25.360 3.407 -45.505 1.00 97.31 205 THR A C 1
ATOM 1736 O O . THR A 1 205 ? 25.987 2.932 -46.447 1.00 97.31 205 THR A O 1
ATOM 1739 N N . LYS A 1 206 ? 24.126 3.911 -45.652 1.00 97.75 206 LYS A N 1
ATOM 1740 C CA . LYS A 1 206 ? 23.446 3.981 -46.956 1.00 97.75 206 LYS A CA 1
ATOM 1741 C C . LYS A 1 206 ? 24.201 4.868 -47.940 1.00 97.75 206 LYS A C 1
ATOM 1743 O O . LYS A 1 206 ? 24.474 4.423 -49.043 1.00 97.75 206 LYS A O 1
ATOM 1748 N N . ILE A 1 207 ? 24.623 6.063 -47.523 1.00 97.69 207 ILE A N 1
ATOM 1749 C CA . ILE A 1 207 ? 25.404 6.974 -48.378 1.00 97.69 207 ILE A CA 1
ATOM 1750 C C . ILE A 1 207 ? 26.713 6.316 -48.830 1.00 97.69 207 ILE A C 1
ATOM 1752 O O . ILE A 1 207 ? 27.109 6.442 -49.988 1.00 97.69 207 ILE A O 1
ATOM 1756 N N . VAL A 1 208 ? 27.408 5.623 -47.926 1.00 97.56 208 VAL A N 1
ATOM 1757 C CA . VAL A 1 208 ? 28.645 4.905 -48.259 1.00 97.56 208 VAL A CA 1
ATOM 1758 C C . VAL A 1 208 ? 28.367 3.736 -49.204 1.00 97.56 208 VAL A C 1
ATOM 1760 O O . VAL A 1 208 ? 29.129 3.547 -50.148 1.00 97.56 208 VAL A O 1
ATOM 1763 N N . SER A 1 209 ? 27.277 2.995 -48.995 1.00 97.94 209 SER A N 1
ATOM 1764 C CA . SER A 1 209 ? 26.839 1.923 -49.895 1.00 97.94 209 SER A CA 1
ATOM 1765 C C . SER A 1 209 ? 26.534 2.454 -51.296 1.00 97.94 209 SER A C 1
ATOM 1767 O O . SER A 1 209 ? 27.034 1.905 -52.269 1.00 97.94 209 SER A O 1
ATOM 1769 N N . ASP A 1 210 ? 25.796 3.559 -51.407 1.00 97.75 210 ASP A N 1
ATOM 1770 C CA . ASP A 1 210 ? 25.465 4.174 -52.696 1.00 97.75 210 ASP A CA 1
ATOM 1771 C C . ASP A 1 210 ? 26.737 4.626 -53.436 1.00 97.75 210 ASP A C 1
ATOM 1773 O O . ASP A 1 210 ? 26.892 4.398 -54.637 1.00 97.75 210 ASP A O 1
ATOM 1777 N N . ARG A 1 211 ? 27.700 5.212 -52.709 1.00 97.62 211 ARG A N 1
ATOM 1778 C CA . ARG A 1 211 ? 29.015 5.582 -53.263 1.00 97.62 211 ARG A CA 1
ATOM 1779 C C . ARG A 1 211 ? 29.821 4.367 -53.713 1.00 97.62 211 ARG A C 1
ATOM 1781 O O . ARG A 1 211 ? 30.511 4.443 -54.728 1.00 97.62 211 ARG A O 1
ATOM 1788 N N . LEU A 1 212 ? 29.767 3.265 -52.965 1.00 97.75 212 LEU A N 1
ATOM 1789 C CA . LEU A 1 212 ? 30.421 2.018 -53.353 1.00 97.75 212 LEU A CA 1
ATOM 1790 C C . LEU A 1 212 ? 29.820 1.494 -54.662 1.00 97.75 212 LEU A C 1
ATOM 1792 O O . LEU A 1 212 ? 30.572 1.227 -55.596 1.00 97.75 212 LEU A O 1
ATOM 1796 N N . ASP A 1 213 ? 28.491 1.463 -54.772 1.00 97.69 213 ASP A N 1
ATOM 1797 C CA . ASP A 1 213 ? 27.782 1.040 -55.984 1.00 97.69 213 ASP A CA 1
ATOM 1798 C C . ASP A 1 213 ? 28.132 1.917 -57.199 1.00 97.69 213 ASP A C 1
ATOM 1800 O O . ASP A 1 213 ? 28.266 1.423 -58.321 1.00 97.69 213 ASP A O 1
ATOM 1804 N N . GLU A 1 214 ? 28.285 3.230 -57.011 1.00 97.69 214 GLU A N 1
ATOM 1805 C CA . GLU A 1 214 ? 28.744 4.148 -58.063 1.00 97.69 214 GLU A CA 1
ATOM 1806 C C . GLU A 1 214 ? 30.166 3.821 -58.534 1.00 97.69 214 GLU A C 1
ATOM 1808 O O . GLU A 1 214 ? 30.421 3.738 -59.742 1.00 97.69 214 GLU A O 1
ATOM 1813 N N . VAL A 1 215 ? 31.089 3.591 -57.596 1.00 97.50 215 VAL A N 1
ATOM 1814 C CA . VAL A 1 215 ? 32.475 3.215 -57.908 1.00 97.50 215 VAL A CA 1
ATOM 1815 C C . VAL A 1 215 ? 32.529 1.848 -58.591 1.00 97.50 215 VAL A C 1
ATOM 1817 O O . VAL A 1 215 ? 33.260 1.685 -59.569 1.00 97.50 215 VAL A O 1
ATOM 1820 N N . GLU A 1 216 ? 31.733 0.877 -58.146 1.00 97.56 216 GLU A N 1
ATOM 1821 C CA . GLU A 1 216 ? 31.638 -0.446 -58.768 1.00 97.56 216 GLU A CA 1
ATOM 1822 C C . GLU A 1 216 ? 31.096 -0.375 -60.197 1.00 97.56 216 GLU A C 1
ATOM 1824 O O . GLU A 1 216 ? 31.648 -1.021 -61.093 1.00 97.56 216 GLU A O 1
ATOM 1829 N N . LYS A 1 217 ? 30.077 0.457 -60.451 1.00 97.19 217 LYS A N 1
ATOM 1830 C CA . LYS A 1 217 ? 29.582 0.731 -61.812 1.00 97.19 217 LYS A CA 1
ATOM 1831 C C . LYS A 1 217 ? 30.672 1.349 -62.684 1.00 97.19 217 LYS A C 1
ATOM 1833 O O . LYS A 1 217 ? 30.866 0.905 -63.816 1.00 97.19 217 LYS A O 1
ATOM 1838 N N . GLY A 1 218 ? 31.415 2.324 -62.156 1.00 97.38 218 GLY A N 1
ATOM 1839 C CA . GLY A 1 218 ? 32.554 2.931 -62.849 1.00 97.38 218 GLY A CA 1
ATOM 1840 C C . GLY A 1 218 ? 33.652 1.913 -63.177 1.00 97.38 218 GLY A C 1
ATOM 1841 O O . GLY A 1 218 ? 34.131 1.851 -64.310 1.00 97.38 218 GLY A O 1
ATOM 1842 N N . LEU A 1 219 ? 34.002 1.051 -62.220 1.00 97.75 219 LEU A N 1
ATOM 1843 C CA . LEU A 1 219 ? 34.972 -0.028 -62.406 1.00 97.75 219 LEU A CA 1
ATOM 1844 C C . LEU A 1 219 ? 34.490 -1.052 -63.441 1.00 97.75 219 LEU A C 1
ATOM 1846 O O . LEU A 1 219 ? 35.275 -1.503 -64.276 1.00 97.75 219 LEU A O 1
ATOM 1850 N N . HIS A 1 220 ? 33.211 -1.426 -63.400 1.00 97.06 220 HIS A N 1
ATOM 1851 C CA . HIS A 1 220 ? 32.610 -2.344 -64.362 1.00 97.06 220 HIS A CA 1
ATOM 1852 C C . HIS A 1 220 ? 32.656 -1.772 -65.781 1.00 97.06 220 HIS A C 1
ATOM 1854 O O . HIS A 1 220 ? 33.086 -2.468 -66.702 1.00 97.06 220 HIS A O 1
ATOM 1860 N N . GLN A 1 221 ? 32.310 -0.493 -65.945 1.00 97.12 221 GLN A N 1
ATOM 1861 C CA . GLN A 1 221 ? 32.424 0.195 -67.228 1.00 97.12 221 GLN A CA 1
ATOM 1862 C C . GLN A 1 221 ? 33.878 0.216 -67.718 1.00 97.12 221 GLN A C 1
ATOM 1864 O O . GLN A 1 221 ? 34.149 -0.189 -68.846 1.00 97.12 221 GLN A O 1
ATOM 1869 N N . GLY A 1 222 ? 34.830 0.564 -66.846 1.00 97.06 222 GLY A N 1
ATOM 1870 C CA . GLY A 1 222 ? 36.257 0.527 -67.178 1.00 97.06 222 GLY A CA 1
ATOM 1871 C C . GLY A 1 222 ? 36.752 -0.869 -67.585 1.00 97.06 222 GLY A C 1
ATOM 1872 O O . GLY A 1 222 ? 37.558 -0.996 -68.508 1.00 97.06 222 GLY A O 1
ATOM 1873 N N . ARG A 1 223 ? 36.240 -1.941 -66.959 1.00 97.31 223 ARG A N 1
ATOM 1874 C CA . ARG A 1 223 ? 36.537 -3.334 -67.351 1.00 97.31 223 ARG A CA 1
ATOM 1875 C C . ARG A 1 223 ? 35.986 -3.672 -68.739 1.00 97.31 223 ARG A C 1
ATOM 1877 O O . ARG A 1 223 ? 36.687 -4.329 -69.509 1.00 97.31 223 ARG A O 1
ATOM 1884 N N . ILE A 1 224 ? 34.771 -3.228 -69.065 1.00 97.19 224 ILE A N 1
ATOM 1885 C CA . ILE A 1 224 ? 34.174 -3.403 -70.399 1.00 97.19 224 ILE A CA 1
ATOM 1886 C C . ILE A 1 224 ? 35.006 -2.666 -71.453 1.00 97.19 224 ILE A C 1
ATOM 1888 O O . ILE A 1 224 ? 35.349 -3.245 -72.484 1.00 97.19 224 ILE A O 1
ATOM 1892 N N . ASP A 1 225 ? 35.376 -1.416 -71.183 1.00 96.62 225 ASP A N 1
ATOM 1893 C CA . ASP A 1 225 ? 36.154 -0.595 -72.112 1.00 96.62 225 ASP A CA 1
ATOM 1894 C C . ASP A 1 225 ? 37.538 -1.209 -72.372 1.00 96.62 225 ASP A C 1
ATOM 1896 O O . ASP A 1 225 ? 37.960 -1.334 -73.525 1.00 96.62 225 ASP A O 1
ATOM 1900 N N . LEU A 1 226 ? 38.212 -1.685 -71.318 1.00 97.12 226 LEU A N 1
ATOM 1901 C CA . LEU A 1 226 ? 39.475 -2.416 -71.431 1.00 97.12 226 LEU A CA 1
ATOM 1902 C C . LEU A 1 226 ? 39.320 -3.692 -72.266 1.00 97.12 226 LEU A C 1
ATOM 1904 O O . LEU A 1 226 ? 40.162 -3.967 -73.121 1.00 97.12 226 LEU A O 1
ATOM 1908 N N . HIS A 1 227 ? 38.257 -4.469 -72.034 1.00 96.81 227 HIS A N 1
ATOM 1909 C CA . HIS A 1 227 ? 37.984 -5.682 -72.802 1.00 96.81 227 HIS A CA 1
ATOM 1910 C C . HIS A 1 227 ? 37.806 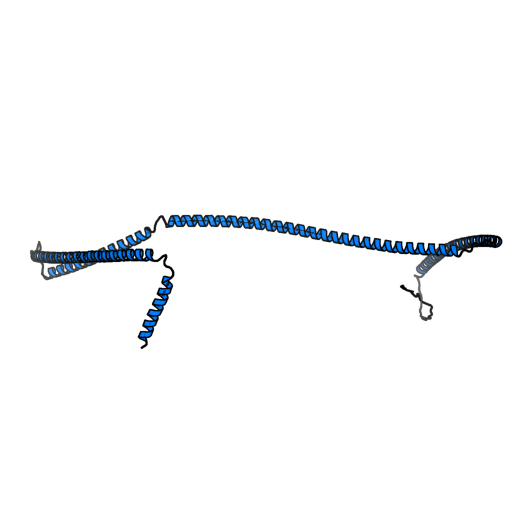-5.366 -74.292 1.00 96.81 227 HIS A C 1
ATOM 1912 O O . HIS A 1 227 ? 38.486 -5.962 -75.125 1.00 96.81 227 HIS A O 1
ATOM 1918 N N . ASN A 1 228 ? 36.997 -4.357 -74.625 1.00 96.44 228 ASN A N 1
ATOM 1919 C CA . ASN A 1 228 ? 36.781 -3.909 -76.003 1.00 96.44 228 ASN A CA 1
ATOM 1920 C C . ASN A 1 228 ? 38.083 -3.438 -76.672 1.00 96.44 228 ASN A C 1
ATOM 1922 O O . ASN A 1 228 ? 38.357 -3.785 -77.825 1.00 96.44 228 ASN A O 1
ATOM 1926 N N . LEU A 1 229 ? 38.909 -2.667 -75.955 1.00 95.75 229 LEU A N 1
ATOM 1927 C CA . LEU A 1 229 ? 40.217 -2.227 -76.444 1.00 95.75 229 LEU A CA 1
ATOM 1928 C C . LEU A 1 229 ? 41.158 -3.410 -76.681 1.00 95.75 229 LEU A C 1
ATOM 1930 O O . LEU A 1 229 ? 41.799 -3.466 -77.731 1.00 95.75 229 LEU A O 1
ATOM 1934 N N . LYS A 1 230 ? 41.205 -4.374 -75.754 1.00 96.44 230 LYS A N 1
ATOM 1935 C CA . LYS A 1 230 ? 42.006 -5.594 -75.896 1.00 96.44 230 LYS A CA 1
ATOM 1936 C C . LYS A 1 230 ? 41.563 -6.403 -77.114 1.00 96.44 230 LYS A C 1
ATOM 1938 O O . LYS A 1 230 ? 42.406 -6.719 -77.949 1.00 96.44 230 LYS A O 1
ATOM 1943 N N . SER A 1 231 ? 40.262 -6.640 -77.284 1.00 95.75 231 SER A N 1
ATOM 1944 C CA . SER A 1 231 ? 39.717 -7.337 -78.456 1.00 95.75 231 SER A CA 1
ATOM 1945 C C . SER A 1 231 ? 40.026 -6.606 -79.765 1.00 95.75 231 SER A C 1
ATOM 1947 O O . SER A 1 231 ? 40.362 -7.241 -80.765 1.00 95.75 231 SER A O 1
ATOM 1949 N N . ARG A 1 232 ? 39.986 -5.265 -79.778 1.00 94.88 232 ARG A N 1
ATOM 1950 C CA . ARG A 1 232 ? 40.383 -4.468 -80.950 1.00 94.88 232 ARG A CA 1
ATOM 1951 C C . ARG A 1 232 ? 41.874 -4.616 -81.259 1.00 94.88 232 ARG A C 1
ATOM 1953 O O . ARG A 1 232 ? 42.236 -4.813 -82.417 1.00 94.88 232 ARG A O 1
ATOM 1960 N N . CYS A 1 233 ? 42.734 -4.538 -80.247 1.00 93.75 233 CYS A N 1
ATOM 1961 C CA . CYS A 1 233 ? 44.174 -4.747 -80.400 1.00 93.75 233 CYS A CA 1
ATOM 1962 C C . CYS A 1 233 ? 44.493 -6.163 -80.897 1.00 93.75 233 CYS A C 1
ATOM 1964 O O . CYS A 1 233 ? 45.315 -6.322 -81.800 1.00 93.75 233 CYS A O 1
ATOM 1966 N N . GLU A 1 234 ? 43.818 -7.183 -80.365 1.00 94.56 234 GLU A N 1
ATOM 1967 C CA . GLU A 1 234 ? 43.928 -8.570 -80.825 1.00 94.56 234 GLU A CA 1
ATOM 1968 C C . GLU A 1 234 ? 43.481 -8.704 -82.283 1.00 94.56 234 GLU A C 1
ATOM 1970 O O . GLU A 1 234 ? 44.194 -9.307 -83.081 1.00 94.56 234 GLU A O 1
ATOM 1975 N N . HIS A 1 235 ? 42.367 -8.075 -82.670 1.00 94.06 235 HIS A N 1
ATOM 1976 C CA . HIS A 1 235 ? 41.894 -8.065 -84.055 1.00 94.06 235 HIS A CA 1
ATOM 1977 C C . HIS A 1 235 ? 42.908 -7.418 -85.010 1.00 94.06 235 HIS A C 1
ATOM 1979 O O . HIS A 1 235 ? 43.226 -7.984 -86.058 1.00 94.06 235 HIS A O 1
ATOM 1985 N N . ILE A 1 236 ? 43.465 -6.259 -84.640 1.00 93.19 236 ILE A N 1
ATOM 1986 C CA . ILE A 1 236 ? 44.519 -5.587 -85.413 1.00 93.19 236 ILE A CA 1
ATOM 1987 C C . ILE A 1 236 ? 45.767 -6.473 -85.495 1.00 93.19 236 ILE A C 1
ATOM 1989 O O . ILE A 1 236 ? 46.337 -6.619 -86.573 1.00 93.19 236 ILE A O 1
ATOM 1993 N N . SER A 1 237 ? 46.171 -7.109 -84.396 1.00 92.06 237 SER A N 1
ATOM 1994 C CA . SER A 1 237 ? 47.342 -7.997 -84.365 1.00 92.06 237 SER A CA 1
ATOM 1995 C C . SER A 1 237 ? 47.136 -9.234 -85.239 1.00 92.06 237 SER A C 1
ATOM 1997 O O . SER A 1 237 ? 48.032 -9.618 -85.988 1.00 92.06 237 SER A O 1
ATOM 1999 N N . GLN A 1 238 ? 45.938 -9.826 -85.217 1.00 92.50 238 GLN A N 1
ATOM 2000 C CA . GLN A 1 238 ? 45.568 -10.924 -86.109 1.00 92.50 238 GLN A CA 1
ATOM 2001 C C . GLN A 1 238 ? 45.565 -10.480 -87.572 1.00 92.50 238 GLN A C 1
ATOM 2003 O O . GLN A 1 238 ? 46.109 -11.190 -88.416 1.00 92.50 238 GLN A O 1
ATOM 2008 N N . LYS A 1 239 ? 45.002 -9.305 -87.891 1.00 91.19 239 LYS A N 1
ATOM 2009 C CA . LYS A 1 239 ? 45.035 -8.739 -89.247 1.00 91.19 239 LYS A CA 1
ATOM 2010 C C . LYS A 1 239 ? 46.473 -8.501 -89.705 1.00 91.19 239 LYS A C 1
ATOM 2012 O O . LYS A 1 239 ? 46.812 -8.912 -90.808 1.00 91.19 239 LYS A O 1
ATOM 2017 N N . LYS A 1 240 ? 47.325 -7.920 -88.853 1.00 89.44 240 LYS A N 1
ATOM 2018 C CA . LYS A 1 240 ? 48.760 -7.738 -89.113 1.00 89.44 240 LYS A CA 1
ATOM 2019 C C . LYS A 1 240 ? 49.442 -9.076 -89.393 1.00 89.44 240 LYS A C 1
ATOM 2021 O O . LYS A 1 240 ? 50.117 -9.198 -90.404 1.00 89.44 240 LYS A O 1
ATOM 2026 N N . SER A 1 241 ? 49.216 -10.093 -88.559 1.00 88.12 241 SER A N 1
ATOM 2027 C CA . SER A 1 241 ? 49.782 -11.433 -88.765 1.00 88.12 241 SER A CA 1
ATOM 2028 C C . SER A 1 241 ? 49.283 -12.089 -90.059 1.00 88.12 241 SER A C 1
ATOM 2030 O O . SER A 1 241 ? 50.069 -12.708 -90.769 1.00 88.12 241 SER A O 1
ATOM 2032 N N . ARG A 1 242 ? 47.999 -11.935 -90.411 1.00 88.06 242 ARG A N 1
ATOM 2033 C CA . ARG A 1 242 ? 47.444 -12.424 -91.686 1.00 88.06 242 ARG A CA 1
ATOM 2034 C C . ARG A 1 242 ? 48.053 -11.706 -92.884 1.00 88.06 242 ARG A C 1
ATOM 2036 O O . ARG A 1 242 ? 48.461 -12.387 -93.812 1.00 88.06 242 ARG A O 1
ATOM 2043 N N . LEU A 1 243 ? 48.145 -10.375 -92.839 1.00 84.31 243 LEU A N 1
ATOM 2044 C CA . LEU A 1 243 ? 48.783 -9.572 -93.885 1.00 84.31 243 LEU A CA 1
ATOM 2045 C C . LEU A 1 243 ? 50.253 -9.953 -94.057 1.00 84.31 243 LEU A C 1
ATOM 2047 O O . LEU A 1 243 ? 50.704 -10.137 -95.177 1.00 84.31 243 LEU A O 1
ATOM 2051 N N . GLN A 1 244 ? 50.976 -10.155 -92.956 1.00 81.69 244 GLN A N 1
ATOM 2052 C CA . GLN A 1 244 ? 52.366 -10.603 -92.979 1.00 81.69 244 GLN A CA 1
ATOM 2053 C C . GLN A 1 244 ? 52.515 -12.014 -93.571 1.00 81.69 244 GLN A C 1
ATOM 2055 O O . GLN A 1 244 ? 53.506 -12.288 -94.230 1.00 81.69 244 GLN A O 1
ATOM 2060 N N . LYS A 1 245 ? 51.531 -12.903 -93.377 1.00 81.25 245 LYS A N 1
ATOM 2061 C CA . LYS A 1 245 ? 51.499 -14.231 -94.018 1.00 81.25 245 LYS A CA 1
ATOM 2062 C C . LYS A 1 245 ? 51.078 -14.185 -95.490 1.00 81.25 245 LYS A C 1
ATOM 2064 O O . LYS A 1 245 ? 51.531 -15.021 -96.258 1.00 81.25 245 LYS A O 1
ATOM 2069 N N . SER A 1 246 ? 50.185 -13.268 -95.874 1.00 76.25 246 SER A N 1
ATOM 2070 C CA . SER A 1 246 ? 49.793 -13.055 -97.276 1.00 76.25 246 SER A CA 1
ATOM 2071 C C . SER A 1 246 ? 50.817 -12.236 -98.055 1.00 76.25 246 SER A C 1
ATOM 2073 O O . SER A 1 246 ? 50.727 -12.162 -99.276 1.00 76.25 246 SER A O 1
ATOM 2075 N N . MET A 1 247 ? 51.760 -11.599 -97.360 1.00 66.88 247 MET A N 1
ATOM 2076 C CA . MET A 1 247 ? 52.922 -10.982 -97.971 1.00 66.88 247 MET A CA 1
ATOM 2077 C C . MET A 1 247 ? 53.751 -12.108 -98.580 1.00 66.88 247 MET A C 1
ATOM 2079 O O . MET A 1 247 ? 54.415 -12.874 -97.884 1.00 66.88 247 MET A O 1
ATOM 2083 N N . VAL A 1 248 ? 53.635 -12.255 -99.895 1.00 61.72 248 VAL A N 1
ATOM 2084 C CA . VAL A 1 248 ? 54.540 -13.085 -100.677 1.00 61.72 248 VAL A CA 1
ATOM 2085 C C . VAL A 1 248 ? 55.931 -12.490 -100.472 1.00 61.72 248 VAL A C 1
ATOM 2087 O O . VAL A 1 248 ? 56.119 -11.295 -100.690 1.00 61.72 248 VAL A O 1
ATOM 2090 N N . ASN A 1 249 ? 56.895 -13.296 -100.021 1.00 65.69 249 ASN A N 1
ATOM 2091 C CA . ASN A 1 249 ? 58.303 -12.911 -100.068 1.00 65.69 249 ASN A CA 1
ATOM 2092 C C . ASN A 1 249 ? 58.692 -12.801 -101.548 1.00 65.69 249 ASN A C 1
ATOM 2094 O O . ASN A 1 249 ? 59.060 -13.788 -102.188 1.00 65.69 249 ASN A O 1
ATOM 2098 N N . ILE A 1 250 ? 58.534 -11.606 -102.107 1.00 60.72 250 ILE A N 1
ATOM 2099 C CA . ILE A 1 250 ? 58.933 -11.276 -103.469 1.00 60.72 250 ILE A CA 1
ATOM 2100 C C 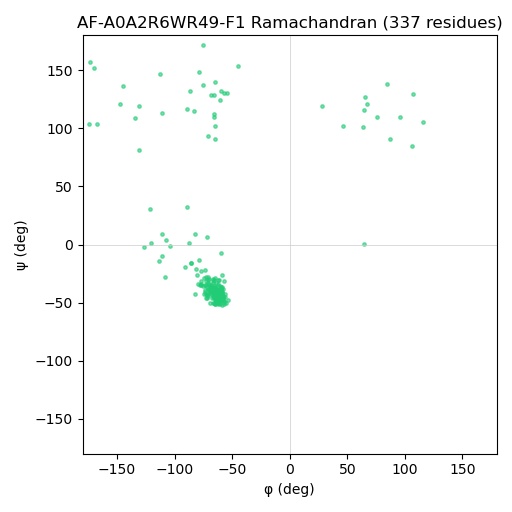. ILE A 1 250 ? 60.454 -11.381 -103.507 1.00 60.72 250 ILE A C 1
ATOM 2102 O O . ILE A 1 250 ? 61.156 -10.627 -102.844 1.00 60.72 250 ILE A O 1
ATOM 2106 N N . SER A 1 251 ? 60.938 -12.409 -104.199 1.00 61.69 251 SER A N 1
ATOM 2107 C CA . SER A 1 251 ? 62.362 -12.762 -104.265 1.00 61.69 251 SER A CA 1
ATOM 2108 C C . SER A 1 251 ? 62.975 -12.420 -105.630 1.00 61.69 251 SER A C 1
ATOM 2110 O O . SER A 1 251 ? 64.129 -12.751 -105.882 1.00 61.69 251 SER A O 1
ATOM 2112 N N . ASP A 1 252 ? 62.190 -11.802 -106.518 1.00 71.69 252 ASP A N 1
ATOM 2113 C CA . ASP A 1 252 ? 62.616 -11.374 -107.848 1.00 71.69 252 ASP A CA 1
ATOM 2114 C C . ASP A 1 252 ? 63.188 -9.945 -107.762 1.00 71.69 252 ASP A C 1
ATOM 2116 O O . ASP A 1 252 ? 62.447 -9.036 -107.370 1.00 71.69 252 ASP A O 1
ATOM 2120 N N . PRO A 1 253 ? 64.484 -9.729 -108.065 1.00 71.19 253 PRO A N 1
ATOM 2121 C CA . PRO A 1 253 ? 65.146 -8.434 -107.904 1.00 71.19 253 PRO A CA 1
ATOM 2122 C C . PRO A 1 253 ? 64.529 -7.319 -108.757 1.00 71.19 253 PRO A C 1
ATOM 2124 O O . PRO A 1 253 ? 64.507 -6.179 -108.311 1.00 71.19 253 PRO A O 1
ATOM 2127 N N . LEU A 1 254 ? 63.966 -7.632 -109.931 1.00 75.00 254 LEU A N 1
ATOM 2128 C CA . LEU A 1 254 ? 63.320 -6.621 -110.781 1.00 75.00 254 LEU A CA 1
ATOM 2129 C C . LEU A 1 254 ? 62.029 -6.086 -110.139 1.00 75.00 254 LEU A C 1
ATOM 2131 O O . LEU A 1 254 ? 61.713 -4.905 -110.217 1.00 75.00 254 LEU A O 1
ATOM 2135 N N . LEU A 1 255 ? 61.301 -6.971 -109.459 1.00 72.44 255 LEU A N 1
ATOM 2136 C CA . LEU A 1 255 ? 60.046 -6.643 -108.790 1.00 72.44 255 LEU A CA 1
ATOM 2137 C C . LEU A 1 255 ? 60.275 -5.895 -107.466 1.00 72.44 255 LEU A C 1
ATOM 2139 O O . LEU A 1 255 ? 59.376 -5.207 -106.990 1.00 72.44 255 LEU A O 1
ATOM 2143 N N . LEU A 1 256 ? 61.457 -6.048 -106.861 1.00 74.38 256 LEU A N 1
ATOM 2144 C CA . LEU A 1 256 ? 61.893 -5.284 -105.690 1.00 74.38 256 LEU A CA 1
ATOM 2145 C C . LEU A 1 256 ? 62.213 -3.832 -106.068 1.00 74.38 256 LEU A C 1
ATOM 2147 O O . LEU A 1 256 ? 61.699 -2.939 -105.401 1.00 74.38 256 LEU A O 1
ATOM 2151 N N . ASP A 1 257 ? 62.949 -3.607 -107.163 1.00 78.38 257 ASP A N 1
ATOM 2152 C CA . ASP A 1 257 ? 63.197 -2.260 -107.706 1.00 78.38 257 ASP A CA 1
ATOM 2153 C C . ASP A 1 257 ? 61.880 -1.565 -108.094 1.00 78.38 257 ASP A C 1
ATOM 2155 O O . ASP A 1 257 ? 61.653 -0.414 -107.730 1.00 78.38 257 ASP A O 1
ATOM 2159 N N . ASP A 1 258 ? 60.961 -2.266 -108.770 1.00 80.56 258 ASP A N 1
ATOM 2160 C CA . ASP A 1 258 ? 59.640 -1.712 -109.106 1.00 80.56 258 ASP A CA 1
ATOM 2161 C C . ASP A 1 258 ? 58.812 -1.374 -107.853 1.00 80.56 258 ASP A C 1
ATOM 2163 O O . ASP A 1 258 ? 58.078 -0.386 -107.842 1.00 80.56 258 ASP A O 1
ATOM 2167 N N . LEU A 1 259 ? 58.923 -2.164 -106.780 1.00 78.25 259 LEU A N 1
ATOM 2168 C CA . LEU A 1 259 ? 58.259 -1.873 -105.508 1.00 78.25 259 LEU A CA 1
ATOM 2169 C C . LEU A 1 259 ? 58.889 -0.701 -104.758 1.00 78.25 259 LEU A C 1
ATOM 2171 O O . LEU A 1 259 ? 58.150 0.046 -104.118 1.00 78.25 259 LEU A O 1
ATOM 2175 N N . GLU A 1 260 ? 60.211 -0.539 -104.812 1.00 80.62 260 GLU A N 1
ATOM 2176 C CA . GLU A 1 260 ? 60.898 0.634 -104.264 1.00 80.62 260 GLU A CA 1
ATOM 2177 C C . GLU A 1 260 ? 60.500 1.893 -105.035 1.00 80.62 260 GLU A C 1
ATOM 2179 O O . GLU A 1 260 ? 60.058 2.857 -104.417 1.00 80.62 260 GLU A O 1
ATOM 2184 N N . ASN A 1 261 ? 60.487 1.839 -106.367 1.00 83.62 261 ASN A N 1
ATOM 2185 C CA . ASN A 1 261 ? 60.011 2.942 -107.203 1.00 83.62 261 ASN A CA 1
ATOM 2186 C C . ASN A 1 261 ? 58.537 3.283 -106.919 1.00 83.62 261 ASN A C 1
ATOM 2188 O O . ASN A 1 261 ? 58.191 4.447 -106.743 1.00 83.62 261 ASN A O 1
ATOM 2192 N N . LEU A 1 262 ? 57.658 2.279 -106.800 1.00 82.44 262 LEU A N 1
ATOM 2193 C CA . LEU A 1 262 ? 56.251 2.496 -106.438 1.00 82.44 262 LEU A CA 1
ATOM 2194 C C . LEU A 1 262 ? 56.082 3.041 -105.015 1.00 82.44 262 LEU A C 1
ATOM 2196 O O . LEU A 1 262 ? 55.110 3.746 -104.742 1.00 82.44 262 LEU A O 1
ATOM 2200 N N . LYS A 1 263 ? 56.984 2.693 -104.096 1.00 85.62 263 LYS A N 1
ATOM 2201 C CA . LYS A 1 263 ? 56.997 3.227 -102.734 1.00 85.62 263 LYS A CA 1
ATOM 2202 C C . LYS A 1 263 ? 57.425 4.689 -102.738 1.00 85.62 263 LYS A C 1
ATOM 2204 O O . LYS A 1 263 ? 56.758 5.488 -102.089 1.00 85.62 263 LYS A O 1
ATOM 2209 N N . ASP A 1 264 ? 58.457 5.034 -103.495 1.00 85.25 264 ASP A N 1
ATOM 2210 C CA . ASP A 1 264 ? 58.919 6.412 -103.657 1.00 85.25 264 ASP A CA 1
ATOM 2211 C C . ASP A 1 264 ? 57.847 7.274 -104.344 1.00 85.25 264 ASP A C 1
ATOM 2213 O O . ASP A 1 264 ? 57.546 8.375 -103.882 1.00 85.25 264 ASP A O 1
ATOM 2217 N N . ASP A 1 265 ? 57.169 6.743 -105.368 1.00 85.25 265 ASP A N 1
ATOM 2218 C CA . ASP A 1 265 ? 56.012 7.390 -105.997 1.00 85.25 265 ASP A CA 1
ATOM 2219 C C . ASP A 1 265 ? 54.852 7.564 -105.003 1.00 85.25 265 ASP A C 1
ATOM 2221 O O . ASP A 1 265 ? 54.205 8.615 -104.964 1.00 85.25 265 ASP A O 1
ATOM 2225 N N . ALA A 1 266 ? 54.575 6.557 -104.169 1.00 85.88 266 ALA A N 1
ATOM 2226 C CA . ALA A 1 266 ? 53.543 6.648 -103.142 1.00 85.88 266 ALA A CA 1
ATOM 2227 C C . ALA A 1 266 ? 53.885 7.721 -102.097 1.00 85.88 266 ALA A C 1
ATOM 2229 O O . ALA A 1 266 ? 53.033 8.560 -101.801 1.00 85.88 266 ALA A O 1
ATOM 2230 N N . GLU A 1 267 ? 55.122 7.754 -101.600 1.00 87.88 267 GLU A N 1
ATOM 2231 C CA . GLU A 1 267 ? 55.613 8.780 -100.672 1.00 87.88 267 GLU A CA 1
ATOM 2232 C C . GLU A 1 267 ? 55.530 10.181 -101.304 1.00 87.88 267 GLU A C 1
ATOM 2234 O O . GLU A 1 267 ? 54.986 11.101 -100.688 1.00 87.88 267 GLU A O 1
ATOM 2239 N N . ALA A 1 268 ? 55.924 10.333 -102.572 1.00 88.50 268 ALA A N 1
ATOM 2240 C CA . ALA A 1 268 ? 55.781 11.588 -103.311 1.00 88.50 268 ALA A CA 1
ATOM 2241 C C . ALA A 1 268 ? 54.309 12.015 -103.461 1.00 88.50 268 ALA A C 1
ATOM 2243 O O . ALA A 1 268 ? 53.970 13.192 -103.299 1.00 88.50 268 ALA A O 1
ATOM 2244 N N . THR A 1 269 ? 53.390 11.080 -103.732 1.00 87.56 269 THR A N 1
ATOM 2245 C CA . THR A 1 269 ? 51.952 11.401 -103.775 1.00 87.56 269 THR A CA 1
ATOM 2246 C C . THR A 1 269 ? 51.384 11.749 -102.402 1.00 87.56 269 THR A C 1
ATOM 2248 O O . THR A 1 269 ? 50.521 12.626 -102.316 1.00 87.56 269 THR A O 1
ATOM 2251 N N . GLU A 1 270 ? 51.860 11.122 -101.323 1.00 87.69 270 GLU A N 1
ATOM 2252 C CA . GLU A 1 270 ? 51.479 11.474 -99.954 1.00 87.69 270 GLU A CA 1
ATOM 2253 C C . GLU A 1 270 ? 51.953 12.883 -99.589 1.00 87.69 270 GLU A C 1
ATOM 2255 O O . GLU A 1 270 ? 51.164 13.656 -99.035 1.00 87.69 270 GLU A O 1
ATOM 2260 N N . GLU A 1 271 ? 53.173 13.266 -99.971 1.00 90.12 271 GLU A N 1
ATOM 2261 C CA . GLU A 1 271 ? 53.662 14.641 -99.834 1.00 90.12 271 GLU A CA 1
ATOM 2262 C C . GLU A 1 271 ? 52.782 15.627 -100.607 1.00 90.12 271 GLU A C 1
ATOM 2264 O O . GLU A 1 271 ? 52.334 16.626 -100.040 1.00 90.12 271 GLU A O 1
ATOM 2269 N N . ILE A 1 272 ? 52.419 15.313 -101.856 1.00 91.38 272 ILE A N 1
ATOM 2270 C CA . ILE A 1 272 ? 51.489 16.136 -102.645 1.00 91.38 272 ILE A CA 1
ATOM 2271 C C . ILE A 1 272 ? 50.120 16.242 -101.952 1.00 91.38 272 ILE A C 1
ATOM 2273 O O . ILE A 1 272 ? 49.524 17.322 -101.921 1.00 91.38 272 ILE A O 1
ATOM 2277 N N . ILE A 1 273 ? 49.596 15.158 -101.372 1.00 89.44 273 ILE A N 1
ATOM 2278 C CA . ILE A 1 273 ? 48.322 15.167 -100.633 1.00 89.44 273 ILE A CA 1
ATOM 2279 C C . ILE A 1 273 ? 48.428 16.027 -99.370 1.00 89.44 273 ILE A C 1
ATOM 2281 O O . ILE A 1 273 ? 47.483 16.759 -99.056 1.00 89.44 273 ILE A O 1
ATOM 2285 N N . LEU A 1 274 ? 49.541 15.956 -98.640 1.00 91.19 274 LEU A N 1
ATOM 2286 C CA . LEU A 1 274 ? 49.790 16.789 -97.464 1.00 91.19 274 LEU A CA 1
ATOM 2287 C C . LEU A 1 274 ? 49.872 18.267 -97.849 1.00 91.19 274 LEU A C 1
ATOM 2289 O O . LEU A 1 274 ? 49.180 19.085 -97.239 1.00 91.19 274 LEU A O 1
ATOM 2293 N N . ASP A 1 275 ? 50.611 18.596 -98.904 1.00 90.75 275 ASP A N 1
ATOM 2294 C CA . ASP A 1 275 ? 50.702 19.945 -99.461 1.00 90.75 275 ASP A CA 1
ATOM 2295 C C . ASP A 1 275 ? 49.333 20.470 -99.902 1.00 90.75 275 ASP A C 1
ATOM 2297 O O . ASP A 1 275 ? 48.943 21.593 -99.571 1.00 90.75 275 ASP A O 1
ATOM 2301 N N . LEU A 1 276 ? 48.549 19.652 -100.609 1.00 89.25 276 LEU A N 1
ATOM 2302 C CA . LEU A 1 276 ? 47.195 20.008 -101.029 1.00 89.25 276 LEU A CA 1
ATOM 2303 C C . LEU A 1 276 ? 46.254 20.191 -99.837 1.00 89.25 276 LEU A C 1
ATOM 2305 O O . LEU A 1 276 ? 45.442 21.115 -99.858 1.00 89.25 276 LEU A O 1
ATOM 2309 N N . ARG A 1 277 ? 46.365 19.373 -98.784 1.00 89.38 277 ARG A N 1
ATOM 2310 C CA . ARG A 1 277 ? 45.590 19.547 -97.542 1.00 89.38 277 ARG A CA 1
ATOM 2311 C C . ARG A 1 277 ? 45.967 20.833 -96.824 1.00 89.38 277 ARG A C 1
ATOM 2313 O O . ARG A 1 277 ? 45.073 21.572 -96.424 1.00 89.38 277 ARG A O 1
ATOM 2320 N N . GLN A 1 278 ? 47.256 21.142 -96.719 1.00 88.75 278 GLN A N 1
ATOM 2321 C CA . GLN A 1 278 ? 47.721 22.395 -96.126 1.00 88.75 278 GLN A CA 1
ATOM 2322 C C . GLN A 1 278 ? 47.245 23.609 -96.935 1.00 88.75 278 GLN A C 1
ATOM 2324 O O . GLN A 1 278 ? 46.732 24.569 -96.355 1.00 88.75 278 GLN A O 1
ATOM 2329 N N . ARG A 1 279 ? 47.329 23.553 -98.274 1.00 88.31 279 ARG A N 1
ATOM 2330 C CA . ARG A 1 279 ? 46.795 24.594 -99.172 1.00 88.31 279 ARG A CA 1
ATOM 2331 C C . ARG A 1 279 ? 45.280 24.725 -99.049 1.00 88.31 279 ARG A C 1
ATOM 2333 O O . ARG A 1 279 ? 44.779 25.844 -98.960 1.00 88.31 279 ARG A O 1
ATOM 2340 N N . TYR A 1 280 ? 44.549 23.613 -99.006 1.00 88.94 280 TYR A N 1
ATOM 2341 C CA . TYR A 1 280 ? 43.102 23.610 -98.803 1.00 88.94 280 TYR A CA 1
ATOM 2342 C C . TYR A 1 280 ? 42.733 24.225 -97.452 1.00 88.94 280 TYR A C 1
ATOM 2344 O O . TYR A 1 280 ? 41.854 25.079 -97.398 1.00 88.94 280 TYR A O 1
ATOM 2352 N N . ASP A 1 281 ? 43.434 23.874 -96.374 1.00 87.75 281 ASP A N 1
ATOM 2353 C CA . ASP A 1 281 ? 43.207 24.439 -95.044 1.00 87.75 281 ASP A CA 1
ATOM 2354 C C . ASP A 1 281 ? 43.536 25.934 -94.984 1.00 87.75 281 ASP A C 1
ATOM 2356 O O . ASP A 1 281 ? 42.815 26.690 -94.326 1.00 87.75 281 ASP A O 1
ATOM 2360 N N . ALA A 1 282 ? 44.584 26.385 -95.680 1.00 87.56 282 ALA A N 1
ATOM 2361 C CA . ALA A 1 282 ? 44.928 27.799 -95.807 1.00 87.56 282 ALA A CA 1
ATOM 2362 C C . ALA A 1 282 ? 43.843 28.572 -96.572 1.00 87.56 282 ALA A C 1
ATOM 2364 O O . ALA A 1 282 ? 43.292 29.537 -96.043 1.00 87.56 282 ALA A O 1
ATOM 2365 N N . ILE A 1 283 ? 43.439 28.087 -97.752 1.00 88.44 283 ILE A N 1
ATOM 2366 C CA . ILE A 1 283 ? 42.347 28.679 -98.541 1.00 88.44 283 ILE A CA 1
ATOM 2367 C C . ILE A 1 283 ? 41.035 28.647 -97.753 1.00 88.44 283 ILE A C 1
ATOM 2369 O O . ILE A 1 283 ? 40.282 29.614 -97.769 1.00 88.44 283 ILE A O 1
ATOM 2373 N N . HIS A 1 284 ? 40.741 27.574 -97.024 1.00 87.19 284 HIS A N 1
ATOM 2374 C CA . HIS A 1 284 ? 39.526 27.457 -96.224 1.00 87.19 284 HIS A CA 1
ATOM 2375 C C . HIS A 1 284 ? 39.535 28.407 -95.015 1.00 87.19 284 HIS A C 1
ATOM 2377 O O . HIS A 1 284 ? 38.494 28.979 -94.674 1.00 87.19 284 HIS A O 1
ATOM 2383 N N . LYS A 1 285 ? 40.695 28.639 -94.387 1.00 86.62 285 LYS A N 1
ATOM 2384 C CA . LYS A 1 285 ? 40.873 29.694 -93.374 1.00 86.62 285 LYS A CA 1
ATOM 2385 C C . LYS A 1 285 ? 40.680 31.085 -93.989 1.00 86.62 285 LYS A C 1
ATOM 2387 O O . LYS A 1 285 ? 39.926 31.871 -93.416 1.00 86.62 285 LYS A O 1
ATOM 2392 N N . ASP A 1 286 ? 41.249 31.353 -95.163 1.00 84.25 286 ASP A N 1
ATOM 2393 C CA . ASP A 1 286 ? 41.103 32.622 -95.893 1.00 84.25 286 ASP A CA 1
ATOM 2394 C C . ASP A 1 286 ? 39.672 32.873 -96.379 1.00 84.25 286 ASP A C 1
ATOM 2396 O O . ASP A 1 286 ? 39.165 33.993 -96.318 1.00 84.25 286 ASP A O 1
ATOM 2400 N N . LEU A 1 287 ? 38.971 31.833 -96.828 1.00 83.69 287 LEU A N 1
ATOM 2401 C CA . LEU A 1 287 ? 37.552 31.909 -97.148 1.00 83.69 287 LEU A CA 1
ATOM 2402 C C . LEU A 1 287 ? 36.749 32.172 -95.879 1.00 83.69 287 LEU A C 1
ATOM 2404 O O . LEU A 1 287 ? 35.928 33.077 -95.884 1.00 83.69 287 LEU A O 1
ATOM 2408 N N . LYS A 1 288 ? 37.021 31.493 -94.756 1.00 81.69 288 LYS A N 1
ATOM 2409 C CA . LYS A 1 288 ? 36.349 31.785 -93.477 1.00 81.69 288 LYS A CA 1
ATOM 2410 C C . LYS A 1 288 ? 36.570 33.226 -93.013 1.00 81.69 288 LYS A C 1
ATOM 2412 O O . LYS A 1 288 ? 35.625 33.839 -92.512 1.00 81.69 288 LYS A O 1
ATOM 2417 N N . THR A 1 289 ? 37.771 33.788 -93.154 1.00 81.62 289 THR A N 1
ATOM 2418 C CA . THR A 1 289 ? 38.041 35.192 -92.797 1.00 81.62 289 THR A CA 1
ATOM 2419 C C . THR A 1 289 ? 37.379 36.157 -93.780 1.00 81.62 289 THR A C 1
ATOM 2421 O O . THR A 1 289 ? 36.727 37.101 -93.331 1.00 81.62 289 THR A O 1
ATOM 2424 N N . LYS A 1 290 ? 37.423 35.892 -95.094 1.00 83.00 290 LYS A N 1
ATOM 2425 C CA . LYS A 1 290 ? 36.705 36.675 -96.116 1.00 83.00 290 LYS A CA 1
ATOM 2426 C C . LYS A 1 290 ? 35.190 36.608 -95.943 1.00 83.00 290 LYS A C 1
ATOM 2428 O O . LYS A 1 290 ? 34.544 37.644 -96.010 1.00 83.00 290 LYS A O 1
ATOM 2433 N N . THR A 1 291 ? 34.602 35.451 -95.646 1.00 77.81 291 THR A N 1
ATOM 2434 C CA . THR A 1 291 ? 33.170 35.310 -95.338 1.00 77.81 291 THR A CA 1
ATOM 2435 C C . THR A 1 291 ? 32.815 36.063 -94.059 1.00 77.81 291 THR A C 1
ATOM 2437 O O . THR A 1 291 ? 31.795 36.745 -94.026 1.00 77.81 291 THR A O 1
ATOM 2440 N N . LYS A 1 292 ? 33.664 36.027 -93.020 1.00 76.88 292 LYS A N 1
ATOM 2441 C CA . LYS A 1 292 ? 33.485 36.863 -91.819 1.00 76.88 292 LYS A CA 1
ATOM 2442 C C . LYS A 1 292 ? 33.556 38.361 -92.143 1.00 76.88 292 LYS A C 1
ATOM 2444 O O . LYS A 1 292 ? 32.718 39.099 -91.639 1.00 76.88 292 LYS A O 1
ATOM 2449 N N . TYR A 1 293 ? 34.486 38.795 -92.998 1.00 76.44 293 TYR A N 1
ATOM 2450 C CA . TYR A 1 293 ? 34.620 40.187 -93.450 1.00 76.44 293 TYR A CA 1
ATOM 2451 C C . TYR A 1 293 ? 33.447 40.638 -94.333 1.00 76.44 293 TYR A C 1
ATOM 2453 O O . TYR A 1 293 ? 32.901 41.717 -94.140 1.00 76.44 293 TYR A O 1
ATOM 2461 N N . VAL A 1 294 ? 33.000 39.809 -95.278 1.00 77.88 294 VAL A N 1
ATOM 2462 C CA . VAL A 1 294 ? 31.821 40.090 -96.108 1.00 77.88 294 VAL A CA 1
ATOM 2463 C C . VAL A 1 294 ? 30.571 40.126 -95.238 1.00 77.88 294 VAL A C 1
ATOM 2465 O O . VAL A 1 294 ? 29.770 41.037 -95.391 1.00 77.88 294 VAL A O 1
ATOM 2468 N N . ASN A 1 295 ? 30.416 39.219 -94.272 1.00 75.81 295 ASN A N 1
ATOM 2469 C CA . ASN A 1 295 ? 29.281 39.239 -93.351 1.00 75.81 295 ASN A CA 1
ATOM 2470 C C . ASN A 1 295 ? 29.330 40.436 -92.393 1.00 75.81 295 ASN A C 1
ATOM 2472 O O . ASN A 1 295 ? 28.282 41.012 -92.112 1.00 75.81 295 ASN A O 1
ATOM 2476 N N . SER A 1 296 ? 30.506 40.861 -91.920 1.00 73.19 296 SER A N 1
ATOM 2477 C CA . SER A 1 296 ? 30.634 42.074 -91.103 1.00 73.19 296 SER A CA 1
ATOM 2478 C C . SER A 1 296 ? 30.404 43.345 -91.924 1.00 73.19 296 SER A C 1
ATOM 2480 O O . SER A 1 296 ? 29.713 44.238 -91.444 1.00 73.19 296 SER A O 1
ATOM 2482 N N . LYS A 1 297 ? 30.864 43.403 -93.181 1.00 75.00 297 LYS A N 1
ATOM 2483 C CA . LYS A 1 297 ? 30.613 44.509 -94.121 1.00 75.00 297 LYS A CA 1
ATOM 2484 C C . LYS A 1 297 ? 29.156 44.561 -94.582 1.00 75.00 297 LYS A C 1
ATOM 2486 O O . LYS A 1 297 ? 28.589 45.641 -94.617 1.00 75.00 297 LYS A O 1
ATOM 2491 N N . LYS A 1 298 ? 28.513 43.415 -94.828 1.00 73.06 298 LYS A N 1
ATOM 2492 C CA . LYS A 1 298 ? 27.073 43.300 -95.118 1.00 73.06 298 LYS A CA 1
ATOM 2493 C C . LYS A 1 298 ? 26.241 43.685 -93.890 1.00 73.06 298 LYS A C 1
ATOM 2495 O O . LYS A 1 298 ? 25.251 44.383 -94.033 1.00 73.06 298 LYS A O 1
ATOM 2500 N N . LYS A 1 299 ? 26.681 43.338 -92.671 1.00 68.75 299 LYS A N 1
ATOM 2501 C CA . LYS A 1 299 ? 26.059 43.778 -91.405 1.00 68.75 299 LYS A CA 1
ATOM 2502 C C . LYS A 1 299 ? 26.300 45.267 -91.109 1.00 68.75 299 LYS A C 1
ATOM 2504 O O . LYS A 1 299 ? 25.439 45.894 -90.505 1.00 68.75 299 LYS A O 1
ATOM 2509 N N . ALA A 1 300 ? 27.423 45.839 -91.547 1.00 66.25 300 ALA A N 1
ATOM 2510 C CA . ALA A 1 300 ? 27.694 47.276 -91.489 1.00 66.25 300 ALA A CA 1
ATOM 2511 C C . ALA A 1 300 ? 26.878 48.049 -92.540 1.00 66.25 300 ALA A C 1
ATOM 2513 O O . ALA A 1 300 ? 26.288 49.061 -92.193 1.00 66.25 300 ALA A O 1
ATOM 2514 N N . GLN A 1 301 ? 26.747 47.525 -93.765 1.00 62.03 301 GLN A N 1
ATOM 2515 C CA . GLN A 1 301 ? 25.906 48.084 -94.828 1.00 62.03 301 GLN A CA 1
ATOM 2516 C C . GLN A 1 301 ? 24.413 48.000 -94.496 1.00 62.03 301 GLN A C 1
ATOM 2518 O O . GLN A 1 301 ? 23.725 48.994 -94.680 1.00 62.03 301 GLN A O 1
ATOM 2523 N N . LEU A 1 302 ? 23.929 46.886 -93.923 1.00 59.66 302 LEU A N 1
ATOM 2524 C CA . LEU A 1 302 ? 22.562 46.793 -93.389 1.00 59.66 302 LEU A CA 1
ATOM 2525 C C . LEU A 1 302 ? 22.334 47.736 -92.200 1.00 59.66 302 LEU A C 1
ATOM 2527 O O . LEU A 1 302 ? 21.215 48.185 -92.007 1.00 59.66 302 LEU A O 1
ATOM 2531 N N . LYS A 1 303 ? 23.363 48.063 -91.406 1.00 59.78 303 LYS A N 1
ATOM 2532 C CA . LYS A 1 303 ? 23.249 49.056 -90.324 1.00 59.78 303 LYS A CA 1
ATOM 2533 C C . LYS A 1 303 ? 23.278 50.497 -90.837 1.00 59.78 303 LYS A C 1
ATOM 2535 O O . LYS A 1 303 ? 22.562 51.319 -90.289 1.00 59.78 303 LYS A O 1
ATOM 2540 N N . THR A 1 304 ? 24.035 50.806 -91.890 1.00 58.34 304 THR A N 1
ATOM 2541 C CA . THR A 1 304 ? 24.024 52.136 -92.524 1.00 58.34 304 THR A CA 1
ATOM 2542 C C . THR A 1 304 ? 22.799 52.351 -93.412 1.00 58.34 304 THR A C 1
ATOM 2544 O O . THR A 1 304 ? 22.307 53.466 -93.470 1.00 58.34 304 THR A O 1
ATOM 2547 N N . SER A 1 305 ? 22.250 51.306 -94.044 1.00 53.47 305 SER A N 1
ATOM 2548 C CA . SER A 1 305 ? 20.988 51.396 -94.791 1.00 53.47 305 SER A CA 1
ATOM 2549 C C . SER A 1 305 ? 19.753 51.321 -93.886 1.00 53.47 305 SER A C 1
ATOM 2551 O O . SER A 1 305 ? 18.735 51.889 -94.244 1.00 53.47 305 SER A O 1
ATOM 2553 N N . ALA A 1 306 ? 19.823 50.691 -92.703 1.00 54.38 306 ALA A N 1
ATOM 2554 C CA . ALA A 1 306 ? 18.758 50.763 -91.689 1.00 54.38 306 ALA A CA 1
ATOM 2555 C C . ALA A 1 306 ? 18.813 52.047 -90.835 1.00 54.38 306 ALA A C 1
ATOM 2557 O O . ALA A 1 306 ? 17.796 52.436 -90.277 1.00 54.38 306 ALA A O 1
ATOM 2558 N N . ALA A 1 307 ? 19.966 52.724 -90.751 1.00 47.56 307 ALA A N 1
ATOM 2559 C CA . ALA A 1 307 ? 20.084 54.060 -90.155 1.00 47.56 307 ALA A CA 1
ATOM 2560 C C . ALA A 1 307 ? 19.774 55.202 -91.148 1.00 47.56 307 ALA A C 1
ATOM 2562 O O . ALA A 1 307 ? 19.528 56.317 -90.709 1.00 47.56 307 ALA A O 1
ATOM 2563 N N . ALA A 1 308 ? 19.757 54.929 -92.461 1.00 46.34 308 ALA A N 1
ATOM 2564 C CA . ALA A 1 308 ? 19.397 55.883 -93.518 1.00 46.34 308 ALA A CA 1
ATOM 2565 C C . ALA A 1 308 ? 17.985 55.667 -94.114 1.00 46.34 308 ALA A C 1
ATOM 2567 O O . ALA A 1 308 ? 17.586 56.425 -94.987 1.00 46.34 308 ALA A O 1
ATOM 2568 N N . ALA A 1 309 ? 17.230 54.658 -93.658 1.00 45.78 309 ALA A N 1
ATOM 2569 C CA . ALA A 1 309 ? 15.865 54.348 -94.119 1.00 45.78 309 ALA A CA 1
ATOM 2570 C C . ALA A 1 309 ? 14.822 54.378 -92.977 1.00 45.78 309 ALA A C 1
ATOM 2572 O O . ALA A 1 309 ? 13.845 53.633 -93.002 1.00 45.78 309 ALA A O 1
ATOM 2573 N N . ALA A 1 310 ? 15.053 55.216 -91.956 1.00 44.00 310 ALA A N 1
ATOM 2574 C CA . ALA A 1 310 ? 14.096 55.522 -90.883 1.00 44.00 310 ALA A CA 1
ATOM 2575 C C . ALA A 1 310 ? 13.559 56.974 -90.943 1.00 44.00 310 ALA A C 1
ATOM 2577 O O . ALA A 1 310 ? 12.852 57.397 -90.034 1.00 44.00 310 ALA A O 1
ATOM 2578 N N . GLU A 1 311 ? 13.845 57.710 -92.023 1.00 37.81 311 GLU A N 1
ATOM 2579 C CA . GLU A 1 311 ? 13.204 58.982 -92.377 1.00 37.81 311 GLU A CA 1
ATOM 2580 C C . GLU A 1 311 ? 12.774 58.925 -93.854 1.00 37.81 311 GLU A C 1
ATOM 2582 O O . GLU A 1 311 ? 13.617 58.756 -94.730 1.00 37.81 311 GLU A O 1
ATOM 2587 N N . ALA A 1 312 ? 11.461 59.066 -94.077 1.00 37.50 312 ALA A N 1
ATOM 2588 C CA . ALA A 1 312 ? 10.726 59.163 -95.347 1.00 37.50 312 ALA A CA 1
ATOM 2589 C C . ALA A 1 312 ? 10.789 57.921 -96.270 1.00 37.50 312 ALA A C 1
ATOM 2591 O O . ALA A 1 312 ? 11.807 57.622 -96.881 1.00 37.50 312 ALA A O 1
ATOM 2592 N N . ASP A 1 313 ? 9.780 57.056 -96.336 1.00 34.22 313 ASP A N 1
ATOM 2593 C CA . ASP A 1 313 ? 8.356 57.206 -96.704 1.00 34.22 313 ASP A CA 1
ATOM 2594 C C . ASP A 1 313 ? 8.079 56.599 -98.085 1.00 34.22 313 ASP A C 1
ATOM 2596 O O . ASP A 1 313 ? 8.727 56.930 -99.077 1.00 34.22 313 ASP A O 1
ATOM 2600 N N . GLY A 1 314 ? 7.035 55.767 -98.095 1.00 34.28 314 GLY A N 1
ATOM 2601 C CA . GLY A 1 314 ? 6.251 55.352 -99.255 1.00 34.28 314 GLY A CA 1
ATOM 2602 C C . GLY A 1 314 ? 6.817 54.182 -100.066 1.00 34.28 314 GLY A C 1
ATOM 2603 O O . GLY A 1 314 ? 7.997 54.123 -100.377 1.00 34.28 314 GLY A O 1
ATOM 2604 N N . ASP A 1 315 ? 6.035 53.215 -100.523 1.00 33.94 315 ASP A N 1
ATOM 2605 C CA . ASP A 1 315 ? 4.630 52.872 -100.319 1.00 33.94 315 ASP A CA 1
ATOM 2606 C C . ASP A 1 315 ? 4.431 51.514 -101.026 1.00 33.94 315 ASP A C 1
ATOM 2608 O O . ASP A 1 315 ? 5.150 51.204 -101.979 1.00 33.94 315 ASP A O 1
ATOM 2612 N N . THR A 1 316 ? 3.415 50.764 -100.603 1.00 39.44 316 THR A N 1
ATOM 2613 C CA . THR A 1 316 ? 2.749 49.633 -101.290 1.00 39.44 316 THR A CA 1
ATOM 2614 C C . THR A 1 316 ? 3.565 48.352 -101.579 1.00 39.44 316 THR A C 1
ATOM 2616 O O . THR A 1 316 ? 4.598 48.362 -102.236 1.00 39.44 316 THR A O 1
ATOM 2619 N N . ASP A 1 317 ? 3.230 47.193 -100.993 1.00 29.66 317 ASP A N 1
ATOM 2620 C CA . ASP A 1 317 ? 2.044 46.346 -101.271 1.00 29.66 317 ASP A CA 1
ATOM 2621 C C . ASP A 1 317 ? 2.147 45.742 -102.694 1.00 29.66 317 ASP A C 1
ATOM 2623 O O . ASP A 1 317 ? 2.293 46.463 -103.667 1.00 29.66 317 ASP A O 1
ATOM 2627 N N . SER A 1 318 ? 2.161 44.439 -102.968 1.00 36.19 318 SER A N 1
ATOM 2628 C CA . SER A 1 318 ? 1.474 43.313 -102.351 1.00 36.19 318 SER A CA 1
ATOM 2629 C C . SER A 1 318 ? 2.049 41.985 -102.899 1.00 36.19 318 SER A C 1
ATOM 2631 O O . SER A 1 318 ? 2.555 41.895 -104.015 1.00 36.19 318 SER A O 1
ATOM 2633 N N . THR A 1 319 ? 1.970 40.946 -102.066 1.00 33.78 319 THR A N 1
ATOM 2634 C CA . THR A 1 319 ? 1.682 39.530 -102.380 1.00 33.78 319 THR A CA 1
ATOM 2635 C C . THR A 1 319 ? 2.048 38.929 -103.750 1.00 33.78 319 THR A C 1
ATOM 2637 O O . THR A 1 319 ? 1.355 39.187 -104.722 1.00 33.78 319 THR A O 1
ATOM 2640 N N . VAL A 1 320 ? 2.916 37.901 -103.764 1.00 40.84 320 VAL A N 1
ATOM 2641 C CA . VAL A 1 320 ? 2.604 36.597 -104.399 1.00 40.84 320 VAL A CA 1
ATOM 2642 C C . VAL A 1 320 ? 3.296 35.468 -103.628 1.00 40.84 320 VAL A C 1
ATOM 2644 O O . VAL A 1 320 ? 4.515 35.407 -103.492 1.00 40.84 320 VAL A O 1
ATOM 2647 N N . THR A 1 321 ? 2.483 34.542 -103.136 1.00 41.94 321 THR A N 1
ATOM 2648 C CA . THR A 1 321 ? 2.867 33.228 -102.625 1.00 41.94 321 THR A CA 1
ATOM 2649 C C . THR A 1 321 ? 2.930 32.222 -103.782 1.00 41.94 321 THR A C 1
ATOM 2651 O O . THR A 1 321 ? 1.987 32.133 -104.558 1.00 41.94 321 THR A O 1
ATOM 2654 N N . ASN A 1 322 ? 4.005 31.430 -103.901 1.00 38.50 322 ASN A N 1
ATOM 2655 C CA . ASN A 1 322 ? 3.975 30.068 -104.481 1.00 38.50 322 ASN A CA 1
ATOM 2656 C C . ASN A 1 322 ? 5.356 29.404 -104.324 1.00 38.50 322 ASN A C 1
ATOM 2658 O O . ASN A 1 322 ? 6.336 29.853 -104.902 1.00 38.50 322 ASN A O 1
ATOM 2662 N N . LYS A 1 323 ? 5.555 28.472 -103.383 1.00 41.94 323 LYS A N 1
ATOM 2663 C CA . LYS A 1 323 ? 5.331 27.012 -103.506 1.00 41.94 323 LYS A CA 1
ATOM 2664 C C . LYS A 1 323 ? 5.902 26.385 -104.786 1.00 41.94 323 LYS A C 1
ATOM 2666 O O . LYS A 1 323 ? 5.243 26.391 -105.810 1.00 41.94 323 LYS A O 1
ATOM 2671 N N . HIS A 1 324 ? 7.049 25.716 -104.646 1.00 38.41 324 HIS A N 1
ATOM 2672 C CA . HIS A 1 324 ? 7.397 24.409 -105.241 1.00 38.41 324 HIS A CA 1
ATOM 2673 C C . HIS A 1 324 ? 8.677 23.928 -104.523 1.00 38.41 324 HIS A C 1
ATOM 2675 O O . HIS A 1 324 ? 9.686 24.614 -104.554 1.00 38.41 324 HIS A O 1
ATOM 2681 N N . LYS A 1 325 ? 8.634 22.972 -103.586 1.00 37.97 325 LYS A N 1
ATOM 2682 C CA . LYS A 1 325 ? 8.455 21.507 -103.688 1.00 37.97 325 LYS A CA 1
ATOM 2683 C C . LYS A 1 325 ? 9.619 20.797 -104.402 1.00 37.97 325 LYS A C 1
ATOM 2685 O O . LYS A 1 325 ? 9.863 21.076 -105.567 1.00 37.97 325 LYS A O 1
ATOM 2690 N N . LEU A 1 326 ? 10.143 19.780 -103.693 1.00 40.03 326 LEU A N 1
ATOM 2691 C CA . LEU A 1 326 ? 10.960 18.600 -104.072 1.00 40.03 326 LEU A CA 1
ATOM 2692 C C . LEU A 1 326 ? 12.377 18.624 -103.446 1.00 40.03 326 LEU A C 1
ATOM 2694 O O . LEU A 1 326 ? 13.157 19.518 -103.732 1.00 40.03 326 LEU A O 1
ATOM 2698 N N . ARG A 1 327 ? 12.657 17.799 -102.413 1.00 34.44 327 ARG A N 1
ATOM 2699 C CA . ARG A 1 327 ? 12.962 16.334 -102.428 1.00 34.44 327 ARG A CA 1
ATOM 2700 C C . ARG A 1 327 ? 14.399 16.132 -102.934 1.00 34.44 327 ARG A C 1
ATOM 2702 O O . ARG A 1 327 ? 14.664 16.509 -104.063 1.00 34.44 327 ARG A O 1
ATOM 2709 N N . TRP A 1 328 ? 15.369 15.729 -102.105 1.00 34.28 328 TRP A N 1
ATOM 2710 C CA . TRP A 1 328 ? 15.632 14.386 -101.532 1.00 34.28 328 TRP A CA 1
ATOM 2711 C C . TRP A 1 328 ? 16.193 14.513 -100.089 1.00 34.28 328 TRP A C 1
ATOM 2713 O O . TRP A 1 328 ? 16.924 15.456 -99.827 1.00 34.28 328 TRP A O 1
ATOM 2723 N N . GLY A 1 329 ? 15.775 13.740 -99.076 1.00 38.75 329 GLY A N 1
ATOM 2724 C CA . GLY A 1 329 ? 16.130 12.329 -98.817 1.00 38.75 329 GLY A CA 1
ATOM 2725 C C . GLY A 1 329 ? 17.123 12.264 -97.630 1.00 38.75 329 GLY A C 1
ATOM 2726 O O . GLY A 1 329 ? 18.299 12.516 -97.827 1.00 38.75 329 GLY A O 1
ATOM 2727 N N . GLU A 1 330 ? 16.665 12.259 -96.373 1.00 38.69 330 GLU A N 1
ATOM 2728 C CA . GLU A 1 330 ? 16.428 11.073 -95.517 1.00 38.69 330 GLU A CA 1
ATOM 2729 C C . GLU A 1 330 ? 17.685 10.621 -94.729 1.00 38.69 330 GLU A C 1
ATOM 2731 O O . GLU A 1 330 ? 18.470 9.795 -95.188 1.00 38.69 330 GLU A O 1
ATOM 2736 N N . GLU A 1 331 ? 17.858 11.144 -93.505 1.00 42.81 331 GLU A N 1
ATOM 2737 C CA . GLU A 1 331 ? 18.751 10.559 -92.493 1.00 42.81 331 GLU A CA 1
ATOM 2738 C C . GLU A 1 331 ? 18.124 9.257 -91.980 1.00 42.81 331 GLU A C 1
ATOM 2740 O O . GLU A 1 331 ? 17.288 9.243 -91.074 1.00 42.81 331 GLU A O 1
ATOM 2745 N N . ARG A 1 332 ? 18.509 8.139 -92.599 1.00 39.34 332 ARG A N 1
ATOM 2746 C CA . ARG A 1 332 ? 18.224 6.807 -92.072 1.00 39.34 332 ARG A CA 1
ATOM 2747 C C . ARG A 1 332 ? 19.269 6.428 -91.028 1.00 39.34 332 ARG A C 1
ATOM 2749 O O . ARG A 1 332 ? 20.440 6.214 -91.326 1.00 39.34 332 ARG A O 1
ATOM 2756 N N . SER A 1 333 ? 18.787 6.286 -89.803 1.00 40.22 333 SER A N 1
ATOM 2757 C CA . SER A 1 333 ? 19.373 5.457 -88.763 1.00 40.22 333 SER A CA 1
ATOM 2758 C C . SER A 1 333 ? 19.498 4.004 -89.244 1.00 40.22 333 SER A C 1
ATOM 2760 O O . SER A 1 333 ? 18.529 3.402 -89.706 1.00 40.22 333 SER A O 1
ATOM 2762 N N . VAL A 1 334 ? 20.681 3.407 -89.086 1.00 43.31 334 VAL A N 1
ATOM 2763 C CA . VAL A 1 334 ? 20.820 1.948 -88.993 1.00 43.31 334 VAL A CA 1
ATOM 2764 C C . VAL A 1 334 ? 21.231 1.641 -87.564 1.00 43.31 334 VAL A C 1
ATOM 2766 O O . VAL A 1 334 ? 22.274 2.072 -87.076 1.00 43.31 334 VAL A O 1
ATOM 2769 N N . GLY A 1 335 ? 20.316 0.976 -86.868 1.00 41.16 335 GLY A N 1
ATOM 2770 C CA . GLY A 1 335 ? 20.439 0.616 -85.473 1.00 41.16 335 GLY A CA 1
ATOM 2771 C C . GLY A 1 335 ? 21.383 -0.553 -85.209 1.00 41.16 335 GLY A C 1
ATOM 2772 O O . GLY A 1 335 ? 21.852 -1.273 -86.085 1.00 41.16 335 GLY A O 1
ATOM 2773 N N . ARG A 1 336 ? 21.589 -0.725 -83.906 1.00 43.31 336 ARG A N 1
ATOM 2774 C CA . ARG A 1 336 ? 22.123 -1.895 -83.214 1.00 43.31 336 ARG A CA 1
ATOM 2775 C C . ARG A 1 336 ? 21.535 -3.242 -83.681 1.00 43.31 336 ARG A C 1
ATOM 2777 O O . ARG A 1 336 ? 20.339 -3.334 -83.936 1.00 43.31 336 ARG A O 1
ATOM 2784 N N . LYS A 1 337 ? 22.380 -4.268 -83.475 1.00 41.97 337 LYS A N 1
ATOM 2785 C CA . LYS A 1 337 ? 22.158 -5.718 -83.247 1.00 41.97 337 LYS A CA 1
ATOM 2786 C C . LYS A 1 337 ? 22.251 -6.666 -84.448 1.00 41.97 337 LYS A C 1
ATOM 2788 O O . LYS A 1 337 ? 21.297 -6.820 -85.192 1.00 41.97 337 LYS A O 1
ATOM 2793 N N . LEU A 1 338 ? 23.322 -7.460 -84.431 1.00 40.78 338 LEU A N 1
ATOM 2794 C CA . LEU A 1 338 ? 23.318 -8.934 -84.457 1.00 40.78 338 LEU A CA 1
ATOM 2795 C C . LEU A 1 338 ? 24.331 -9.346 -83.363 1.00 40.78 338 LEU A C 1
ATOM 2797 O O . LEU A 1 338 ? 25.410 -8.762 -83.318 1.00 40.78 338 LEU A O 1
ATOM 2801 N N . ARG A 1 339 ? 23.860 -9.895 -82.235 1.00 40.16 339 ARG A N 1
ATOM 2802 C CA . ARG A 1 339 ? 23.898 -11.328 -81.873 1.00 40.16 339 ARG A CA 1
ATOM 2803 C C . ARG A 1 339 ? 25.288 -11.937 -81.935 1.00 40.16 339 ARG A C 1
ATOM 2805 O O . ARG A 1 339 ? 25.829 -12.013 -83.054 1.00 40.16 339 ARG A O 1
#

Mean predicted aligned error: 20.91 Å

InterPro domains:
  IPR025254 CCDC113/CCDC96, coiled-coil [PF13870] (119-288)
  IPR051885 Coiled-coil domain-containing protein involved in ciliogenesis [PTHR15654] (40-298)

Secondary structure (DSSP, 8-state):
-HHHHHHHHHHHHHHHHHHHHTT-TTSHHHHHHHHHHHHHHHHHHHHHHHHHHHHHHHHHHHHHHHHHHHHHHHHHHHHHHHHHHHHHHHH-B-TTT-PBPPHHHHHHHHHHHHHHHHHHHHHHHHHHHHHHHHHHHHHHHHHHHTS-TTHHHHHHHHHHHHHHHHHHHHHHHHHHHHHHHHHHHHHHHHHHHHHHHHHHHHHHHHHHHHHHHHHHHHHHHHHHHHHHHHHHHHHHHHHHHHHHHHS-----HHHHHHHHHHHHHHHHHHHHHHHHHHHHHHHHHHHHHHHHHHHHHHHHHHHHHHHSSSS----------------------------